Protein AF-A0A1F9FBX1-F1 (afdb_monomer_lite)

Foldseek 3Di:
DDDDDDDVVVVVVVVVVVVVVLVVQLVVQLVVVLVVQLVVLVVCCVPVHDVRSVVSVLLSPQPLVSVLSSCVSNVVDDPDVVVSVVSSVVVCVLVPDSLVVVVVVVVVVVVVVVVDDDDDDDDDDDDDDDDDPCDPVNVVVVVVVVVVVVVVVVVVVVVVVVVVVVVVVVVVVVVVPDPDDDDDDPDCVCVVVLVVVVVVVCVVPDDDDDPPLVVVLVVLSPDPPDDPLRNVLVVLVSVLVVLSVVLV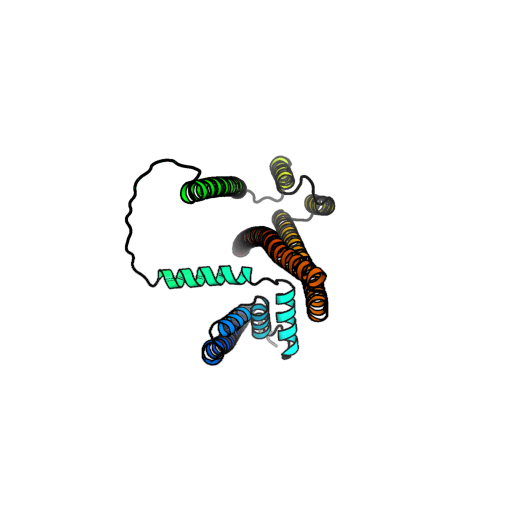VLVVVLVVLVVVLVVVLVVLVVVLVVLVVVLVPDPDVVVNVVSVVVSVVSVVVSVVVVVVSVVVSVVSVVVSSVSVVVSVVSVVVSVVSVVVVVVVVVVVVVPDD

pLDDT: mean 72.82, std 19.45, range [26.05, 98.0]

Radius of gyration: 30.59 Å; chains: 1; bounding box: 71×61×113 Å

Secondary structure (DSSP, 8-state):
-------HHHHHHHHHHHHHHHHHHHHHHHHHHHHHHHHHHHHHHHHT-HHHHHHHHHHHTSHHHHHHHHHHHTT-S-S-HHHHHHHHHHHHHHS--THHHHHHHHHHHHHHHTTS---------------SS--HHHHHHHHHHHHHHHHHHHHHHHHHHHHHHHHHHHHHHHHH--TT--SS---GGGHHHHHHHHHHHHHHH-SSS-HHHHHHHHHHHT-TTS-HHHHHHHHHHHHHHHHHHHHHHHHHHHHHHHHHHHHHHHHHHHHHHHHHHHHHH---HHHHHHHHHHHHHHHHHHHHHHHHHHHHHHHHHHHHHHHHHHHHHHHHHHHHHHHHHHHHHHHHHHT--

Structure (mmCIF, N/CA/C/O backbone):
data_AF-A0A1F9FBX1-F1
#
_entry.id   AF-A0A1F9FBX1-F1
#
loop_
_atom_site.group_PDB
_atom_site.id
_atom_site.type_symbol
_atom_site.label_atom_id
_atom_site.label_alt_id
_atom_site.label_comp_id
_atom_site.label_asym_id
_atom_site.label_entity_id
_atom_site.label_seq_id
_atom_site.pdbx_PDB_ins_code
_atom_site.Cartn_x
_atom_site.Cartn_y
_atom_site.Cartn_z
_atom_site.occupancy
_atom_site.B_iso_or_equiv
_atom_site.auth_seq_id
_atom_site.auth_comp_id
_atom_site.auth_asym_id
_atom_site.auth_atom_id
_atom_site.pdbx_PDB_model_num
ATOM 1 N N . MET A 1 1 ? -3.331 -18.926 69.811 1.00 49.19 1 MET A N 1
ATOM 2 C CA . MET A 1 1 ? -2.830 -18.505 68.487 1.00 49.19 1 MET A CA 1
ATOM 3 C C . MET A 1 1 ? -3.800 -17.470 67.958 1.00 49.19 1 MET A C 1
ATOM 5 O O . MET A 1 1 ? -4.965 -17.810 67.786 1.00 49.19 1 MET A O 1
ATOM 9 N N . ALA A 1 2 ? -3.368 -16.218 67.807 1.00 44.94 2 ALA A N 1
ATOM 10 C CA . ALA A 1 2 ? -4.160 -15.235 67.073 1.00 44.94 2 ALA A CA 1
ATOM 11 C C . ALA A 1 2 ? -4.136 -15.594 65.578 1.00 44.94 2 ALA A C 1
ATOM 13 O O . ALA A 1 2 ? -3.202 -16.251 65.119 1.00 44.94 2 ALA A O 1
ATOM 14 N N . ARG A 1 3 ? -5.166 -15.189 64.832 1.00 50.38 3 ARG A N 1
ATOM 15 C CA . ARG A 1 3 ? -5.073 -15.096 63.374 1.00 50.38 3 ARG A CA 1
ATOM 16 C C . ARG A 1 3 ? -4.612 -13.683 63.066 1.00 50.38 3 ARG A C 1
ATOM 18 O O . ARG A 1 3 ? -5.375 -12.752 63.317 1.00 50.38 3 ARG A O 1
ATOM 25 N N . ASP A 1 4 ? -3.401 -13.538 62.549 1.00 60.22 4 ASP A N 1
ATOM 26 C CA . ASP A 1 4 ? -2.949 -12.257 62.019 1.00 60.22 4 ASP A CA 1
ATOM 27 C C . ASP A 1 4 ? -3.850 -11.893 60.833 1.00 60.22 4 ASP A C 1
ATOM 29 O O . ASP A 1 4 ? -4.012 -12.667 59.886 1.00 60.22 4 ASP A O 1
ATOM 33 N N . GLY A 1 5 ? -4.547 -10.763 60.952 1.00 66.81 5 GLY A N 1
ATOM 34 C CA . GLY A 1 5 ? -5.545 -10.347 59.977 1.00 66.81 5 GLY A CA 1
ATOM 35 C C . GLY A 1 5 ? -4.874 -9.876 58.695 1.00 66.81 5 GLY A C 1
ATOM 36 O O . GLY A 1 5 ? -4.142 -8.892 58.717 1.00 66.81 5 GLY A O 1
ATOM 37 N N . PHE A 1 6 ? -5.149 -10.552 57.578 1.00 76.19 6 PHE A N 1
ATOM 38 C CA . PHE A 1 6 ? -4.762 -10.061 56.258 1.00 76.19 6 PHE A CA 1
ATOM 39 C C . PHE A 1 6 ? -5.539 -8.776 55.950 1.00 76.19 6 PHE A C 1
ATOM 41 O O . PHE A 1 6 ? -6.727 -8.819 55.622 1.00 76.19 6 PHE A O 1
ATOM 48 N N . ASP A 1 7 ? -4.872 -7.631 56.073 1.00 84.56 7 ASP A N 1
ATOM 49 C CA . ASP A 1 7 ? -5.418 -6.351 55.645 1.00 84.56 7 ASP A CA 1
ATOM 50 C C . ASP A 1 7 ? -5.307 -6.217 54.119 1.00 84.56 7 ASP A C 1
ATOM 52 O O . ASP A 1 7 ? -4.273 -5.849 53.560 1.00 84.56 7 ASP A O 1
ATOM 56 N N . GLY A 1 8 ? -6.416 -6.504 53.438 1.00 81.12 8 GLY A N 1
ATOM 57 C CA . GLY A 1 8 ? -6.516 -6.338 51.991 1.00 81.12 8 GLY A CA 1
ATOM 58 C C . GLY A 1 8 ? -6.336 -4.890 51.518 1.00 81.12 8 GLY A C 1
ATOM 59 O O . GLY A 1 8 ? -6.001 -4.688 50.352 1.00 81.12 8 GLY A O 1
ATOM 60 N N . ILE A 1 9 ? -6.519 -3.883 52.383 1.00 80.62 9 ILE A N 1
ATOM 61 C CA . ILE A 1 9 ? -6.405 -2.469 51.998 1.00 80.62 9 ILE A CA 1
ATOM 62 C C . ILE A 1 9 ? -4.932 -2.065 51.871 1.00 80.62 9 ILE A C 1
ATOM 64 O O . ILE A 1 9 ? -4.560 -1.483 50.850 1.00 80.62 9 ILE A O 1
ATOM 68 N N . SER A 1 10 ? -4.069 -2.406 52.837 1.00 80.94 10 SER A N 1
ATOM 69 C CA . SER A 1 10 ? -2.618 -2.210 52.680 1.00 80.94 10 SER A CA 1
ATOM 70 C C . SER A 1 10 ? -2.051 -3.038 51.526 1.00 80.94 10 SER A C 1
ATOM 72 O O . SER A 1 10 ? -1.312 -2.480 50.716 1.00 80.94 10 SER A O 1
ATOM 74 N N . PHE A 1 11 ? -2.474 -4.298 51.357 1.00 85.12 11 PHE A N 1
ATOM 75 C CA . PHE A 1 11 ? -2.053 -5.123 50.216 1.00 85.12 11 PHE A CA 1
ATOM 76 C C . PHE A 1 11 ? -2.380 -4.475 48.858 1.00 85.12 11 PHE A C 1
ATOM 78 O O . PHE A 1 11 ? -1.494 -4.342 48.015 1.00 85.12 11 PHE A O 1
ATOM 85 N N . LEU A 1 12 ? -3.622 -4.022 48.641 1.00 75.38 12 LEU A N 1
ATOM 86 C CA . LEU A 1 12 ? -4.018 -3.366 47.386 1.00 75.38 12 LEU A CA 1
ATOM 87 C C . LEU A 1 12 ? -3.309 -2.019 47.181 1.00 75.38 12 LEU A C 1
ATOM 89 O O . LEU A 1 12 ? -2.942 -1.676 46.057 1.00 75.38 12 LEU A O 1
ATOM 93 N N . ASN A 1 13 ? -3.071 -1.270 48.258 1.00 83.12 13 ASN A N 1
ATOM 94 C CA . ASN A 1 13 ? -2.337 -0.008 48.216 1.00 83.12 13 ASN A CA 1
ATOM 95 C C . ASN A 1 13 ? -0.857 -0.227 47.841 1.00 83.12 13 ASN A C 1
ATOM 97 O O . ASN A 1 13 ? -0.300 0.532 47.052 1.00 83.12 13 ASN A O 1
ATOM 101 N N . ASP A 1 14 ? -0.199 -1.257 48.373 1.00 86.12 14 ASP A N 1
ATOM 102 C CA . ASP A 1 14 ? 1.195 -1.573 48.034 1.00 86.12 14 ASP A CA 1
ATOM 103 C C . ASP A 1 14 ? 1.335 -2.223 46.649 1.00 86.12 14 ASP A C 1
ATOM 105 O O . ASP A 1 14 ? 2.287 -1.907 45.932 1.00 86.12 14 ASP A O 1
ATOM 109 N N . LEU A 1 15 ? 0.351 -3.018 46.210 1.00 79.62 15 LEU A N 1
ATOM 110 C CA . LEU A 1 15 ? 0.245 -3.495 44.827 1.00 79.62 15 LEU A CA 1
ATOM 111 C C . LEU A 1 15 ? 0.110 -2.323 43.838 1.00 79.62 15 LEU A C 1
ATOM 113 O O . LEU A 1 15 ? 0.813 -2.287 42.829 1.00 79.62 15 LEU A O 1
ATOM 117 N N . GLY A 1 16 ? -0.726 -1.328 44.157 1.00 78.88 16 GLY A N 1
ATOM 118 C CA . GLY A 1 16 ? -0.856 -0.097 43.373 1.00 78.88 16 GLY A CA 1
ATOM 119 C C . GLY A 1 16 ? 0.465 0.671 43.269 1.00 78.88 16 GLY A C 1
ATOM 120 O O . GLY A 1 16 ? 0.910 0.984 42.167 1.00 78.88 16 GLY A O 1
ATOM 121 N N . LYS A 1 17 ? 1.157 0.893 44.398 1.00 88.38 17 LYS A N 1
ATOM 122 C CA . LYS A 1 17 ? 2.493 1.524 44.413 1.00 88.38 17 LYS A CA 1
ATOM 123 C C . LYS A 1 17 ? 3.525 0.739 43.597 1.00 88.38 17 LYS A C 1
ATOM 125 O O . LYS A 1 17 ? 4.386 1.353 42.970 1.00 88.38 17 LYS A O 1
ATOM 130 N N . ALA A 1 18 ? 3.478 -0.594 43.620 1.00 82.44 18 ALA A N 1
ATOM 131 C CA . ALA A 1 18 ? 4.369 -1.434 42.825 1.00 82.44 18 ALA A CA 1
ATOM 132 C C . ALA A 1 18 ? 4.107 -1.259 41.319 1.00 82.44 18 ALA A C 1
ATOM 134 O O . ALA A 1 18 ? 5.051 -1.011 40.571 1.00 82.44 18 ALA A O 1
ATOM 135 N N . ALA A 1 19 ? 2.837 -1.285 40.900 1.00 71.81 19 ALA A N 1
ATOM 136 C CA . ALA A 1 19 ? 2.438 -1.054 39.513 1.00 71.81 19 ALA A CA 1
ATOM 137 C C . ALA A 1 19 ? 2.838 0.347 39.014 1.00 71.81 19 ALA A C 1
ATOM 139 O O . ALA A 1 19 ? 3.407 0.465 37.930 1.00 71.81 19 ALA A O 1
ATOM 140 N N . THR A 1 20 ? 2.635 1.403 39.815 1.00 78.81 20 THR A N 1
ATOM 141 C CA . THR A 1 20 ? 3.080 2.766 39.464 1.00 78.81 20 THR A CA 1
ATOM 142 C C . THR A 1 20 ? 4.595 2.837 39.268 1.00 78.81 20 THR A C 1
ATOM 144 O O . THR A 1 20 ? 5.044 3.347 38.249 1.00 78.81 20 THR A O 1
ATOM 147 N N . ARG A 1 21 ? 5.394 2.258 40.177 1.00 87.88 21 ARG A N 1
ATOM 148 C CA . ARG A 1 21 ? 6.867 2.238 40.053 1.00 87.88 21 ARG A CA 1
ATOM 149 C C . ARG A 1 21 ? 7.363 1.426 38.856 1.00 87.88 21 ARG A C 1
ATOM 151 O O . ARG A 1 21 ? 8.431 1.725 38.328 1.00 87.88 21 ARG A O 1
ATOM 158 N N . GLN A 1 22 ? 6.635 0.381 38.460 1.00 80.31 22 GLN A N 1
ATOM 159 C CA . GLN A 1 22 ? 6.941 -0.384 37.251 1.00 80.31 22 GLN A CA 1
ATOM 160 C C . GLN A 1 22 ? 6.638 0.453 36.003 1.00 80.31 22 GLN A C 1
ATOM 162 O O . GLN A 1 22 ? 7.509 0.595 35.154 1.00 80.31 22 GLN A O 1
ATOM 167 N N . TRP A 1 23 ? 5.466 1.092 35.940 1.00 70.31 23 TRP A N 1
ATOM 168 C CA . TRP A 1 23 ? 5.092 2.002 34.853 1.00 70.31 23 TRP A CA 1
ATOM 169 C C . TRP A 1 23 ? 6.073 3.176 34.697 1.00 70.31 23 TRP A C 1
ATOM 171 O O . TRP A 1 23 ? 6.554 3.435 33.598 1.00 70.31 23 TRP A O 1
ATOM 181 N N . GLU A 1 24 ? 6.427 3.855 35.793 1.00 80.56 24 GLU A N 1
ATOM 182 C CA . GLU A 1 24 ? 7.421 4.942 35.804 1.00 80.56 24 GLU A CA 1
ATOM 183 C C . GLU A 1 24 ? 8.787 4.489 35.272 1.00 80.56 24 GLU A C 1
ATOM 185 O O . GLU A 1 24 ? 9.474 5.255 34.594 1.00 80.56 24 GLU A O 1
ATOM 190 N N . ARG A 1 25 ? 9.174 3.238 35.554 1.00 88.19 25 ARG A N 1
ATOM 191 C CA . ARG A 1 25 ? 10.408 2.643 35.043 1.00 88.19 25 ARG A CA 1
ATOM 192 C C . ARG A 1 25 ? 10.311 2.362 33.543 1.00 88.19 25 ARG A C 1
ATOM 194 O O . ARG A 1 25 ? 11.137 2.888 32.806 1.00 88.19 25 ARG A O 1
ATOM 201 N N . SER A 1 26 ? 9.284 1.643 33.092 1.00 76.44 26 SER A N 1
ATOM 202 C CA . SER A 1 26 ? 9.088 1.312 31.674 1.00 76.44 26 SER A CA 1
ATOM 203 C C . SER A 1 26 ? 8.958 2.564 30.796 1.00 76.44 26 SER A C 1
ATOM 205 O O . SER A 1 26 ? 9.550 2.632 29.725 1.00 76.44 26 SER A O 1
ATOM 207 N N . VAL A 1 27 ? 8.265 3.611 31.261 1.00 71.06 27 VAL A N 1
ATOM 208 C CA . VAL A 1 27 ? 8.189 4.900 30.545 1.00 71.06 27 VAL A CA 1
ATOM 209 C C . VAL A 1 27 ? 9.554 5.597 30.476 1.00 71.06 27 VAL A C 1
ATOM 211 O O . VAL A 1 27 ? 9.870 6.221 29.462 1.00 71.06 27 VAL A O 1
ATOM 214 N N . LYS A 1 28 ? 10.388 5.487 31.520 1.00 87.19 28 LYS A N 1
ATOM 215 C CA . LYS A 1 28 ? 11.762 6.008 31.493 1.00 87.19 28 LYS A CA 1
ATOM 216 C C . LYS A 1 28 ? 12.642 5.212 30.525 1.00 87.19 28 LYS A C 1
ATOM 218 O O . LYS A 1 28 ? 13.363 5.823 29.748 1.00 87.19 28 LYS A O 1
ATOM 223 N N . GLU A 1 29 ? 12.585 3.885 30.572 1.00 82.62 29 GLU A N 1
ATOM 224 C CA . GLU A 1 29 ? 13.383 2.985 29.727 1.00 82.62 29 GLU A CA 1
ATOM 225 C C . GLU A 1 29 ? 13.039 3.174 28.241 1.00 82.62 29 GLU A C 1
ATOM 227 O O . GLU A 1 29 ? 13.940 3.441 27.450 1.00 82.62 29 GLU A O 1
ATOM 232 N N . LEU A 1 30 ? 11.748 3.216 27.891 1.00 79.25 30 LEU A N 1
ATOM 233 C CA . LEU A 1 30 ? 11.256 3.560 26.549 1.00 79.25 30 LEU A CA 1
ATOM 234 C C . LEU A 1 30 ? 11.781 4.920 26.053 1.00 79.25 30 LEU A C 1
ATOM 236 O O . LEU A 1 30 ? 12.221 5.051 24.912 1.00 79.25 30 LEU A O 1
ATOM 240 N N . ARG A 1 31 ? 11.743 5.951 26.907 1.00 82.69 31 ARG A N 1
ATOM 241 C CA . ARG A 1 31 ? 12.224 7.298 26.561 1.00 82.69 31 ARG A CA 1
ATOM 242 C C . ARG A 1 31 ? 13.740 7.334 26.366 1.00 82.69 31 ARG A C 1
ATOM 244 O O . ARG A 1 31 ? 14.216 7.986 25.442 1.00 82.69 31 ARG A O 1
ATOM 251 N N . ASP A 1 32 ? 14.490 6.683 27.248 1.00 87.75 32 ASP A N 1
ATOM 252 C CA . ASP A 1 32 ? 15.953 6.690 27.217 1.00 87.75 32 ASP A CA 1
ATOM 253 C C . ASP A 1 32 ? 16.479 5.846 26.028 1.00 87.75 32 ASP A C 1
ATOM 255 O O . ASP A 1 32 ? 17.463 6.227 25.389 1.00 87.75 32 ASP A O 1
ATOM 259 N N . GLY A 1 33 ? 15.768 4.772 25.654 1.00 83.62 33 GLY A N 1
ATOM 260 C CA . GLY A 1 33 ? 15.992 3.997 24.426 1.00 83.62 33 GLY A CA 1
ATOM 261 C C . GLY A 1 33 ? 15.736 4.812 23.153 1.00 83.62 33 GLY A C 1
ATOM 262 O O . GLY A 1 33 ? 16.654 5.011 22.357 1.00 83.62 33 GLY A O 1
ATOM 263 N N . LEU A 1 34 ? 14.538 5.394 23.008 1.00 81.88 34 LEU A N 1
ATOM 264 C CA . LEU A 1 34 ? 14.202 6.259 21.864 1.00 81.88 34 LEU A CA 1
ATOM 265 C C . LEU A 1 34 ? 15.121 7.488 21.749 1.00 81.88 34 LEU A C 1
ATOM 267 O O . LEU A 1 34 ? 15.427 7.923 20.641 1.00 81.88 34 LEU A O 1
ATOM 271 N N . GLY A 1 35 ? 15.600 8.036 22.872 1.00 87.06 35 GLY A N 1
ATOM 272 C CA . GLY A 1 35 ? 16.620 9.089 22.872 1.00 87.06 35 GLY A CA 1
ATOM 273 C C . GLY A 1 35 ? 17.945 8.621 22.262 1.00 87.06 35 GLY A C 1
ATOM 274 O O . GLY A 1 35 ? 18.501 9.307 21.409 1.00 87.06 35 GLY A O 1
ATOM 275 N N . THR A 1 36 ? 18.402 7.422 22.632 1.00 91.00 36 THR A N 1
ATOM 276 C CA . THR A 1 36 ? 19.645 6.820 22.115 1.00 91.00 36 THR A CA 1
ATOM 277 C C . THR A 1 36 ? 19.572 6.558 20.604 1.00 91.00 36 THR A C 1
ATOM 279 O O . THR A 1 36 ? 20.544 6.786 19.880 1.00 91.00 36 THR A O 1
ATOM 282 N N . ASP A 1 37 ? 18.416 6.116 20.109 1.00 88.56 37 ASP A N 1
ATOM 283 C CA . ASP A 1 37 ? 18.168 5.932 18.676 1.00 88.56 37 ASP A CA 1
ATOM 284 C C . ASP A 1 37 ? 18.083 7.273 17.918 1.00 88.56 37 ASP A C 1
ATOM 286 O O . ASP A 1 37 ? 18.656 7.411 16.835 1.00 88.56 37 ASP A O 1
ATOM 290 N N . MET A 1 38 ? 17.445 8.300 18.494 1.00 85.69 38 MET A N 1
ATOM 291 C CA . MET A 1 38 ? 17.412 9.644 17.896 1.00 85.69 38 MET A CA 1
ATOM 292 C C . MET A 1 38 ? 18.795 10.307 17.857 1.00 85.69 38 MET A C 1
ATOM 294 O O . MET A 1 38 ? 19.120 10.955 16.861 1.00 85.69 38 MET A O 1
ATOM 298 N N . ASP A 1 39 ? 19.640 10.114 18.873 1.00 90.81 39 ASP A N 1
ATOM 299 C CA . ASP A 1 39 ? 21.030 10.587 18.852 1.00 90.81 39 ASP A CA 1
ATOM 300 C C . ASP A 1 39 ? 21.838 9.896 17.735 1.00 90.81 39 ASP A C 1
ATOM 302 O O . ASP A 1 39 ? 22.573 10.566 17.002 1.00 90.81 39 ASP A O 1
ATOM 306 N N . ARG A 1 40 ? 21.631 8.587 17.505 1.00 89.88 40 ARG A N 1
ATOM 307 C CA . ARG A 1 40 ? 22.212 7.857 16.357 1.00 89.88 40 ARG A CA 1
ATOM 308 C C . ARG A 1 40 ? 21.761 8.454 15.018 1.00 89.88 40 ARG A C 1
ATOM 310 O O . ARG A 1 40 ? 22.587 8.653 14.126 1.00 89.88 40 ARG A O 1
ATOM 317 N N . ALA A 1 41 ? 20.476 8.783 14.885 1.00 86.25 41 ALA A N 1
ATOM 318 C CA . ALA A 1 41 ? 19.921 9.411 13.686 1.00 86.25 41 ALA A CA 1
ATOM 319 C C . ALA A 1 41 ? 20.472 10.830 13.449 1.00 86.25 41 ALA A C 1
ATOM 321 O O . ALA A 1 41 ? 20.806 11.206 12.319 1.00 86.25 41 ALA A O 1
ATOM 322 N N . ILE A 1 42 ? 20.645 11.608 14.518 1.00 83.62 42 ILE A N 1
ATOM 323 C CA . ILE A 1 42 ? 21.275 12.932 14.491 1.00 83.62 42 ILE A CA 1
ATOM 324 C C . ILE A 1 42 ? 22.751 12.826 14.069 1.00 83.62 42 ILE A C 1
ATOM 326 O O . ILE A 1 42 ? 23.204 13.617 13.240 1.00 83.62 42 ILE A O 1
ATOM 330 N N . ASP A 1 43 ? 23.504 11.842 14.561 1.00 92.44 43 ASP A N 1
ATOM 331 C CA . ASP A 1 43 ? 24.905 11.654 14.165 1.00 92.44 43 ASP A CA 1
ATOM 332 C C . ASP A 1 43 ? 25.056 11.128 12.729 1.00 92.44 43 ASP A C 1
ATOM 334 O O . ASP A 1 43 ? 25.919 11.618 11.996 1.00 92.44 43 ASP A O 1
ATOM 338 N N . LYS A 1 44 ? 24.160 10.254 12.251 1.00 87.38 44 LYS A N 1
ATOM 339 C CA . LYS A 1 44 ? 24.049 9.934 10.814 1.00 87.38 44 LYS A CA 1
ATOM 340 C C . LYS A 1 44 ? 23.740 11.173 9.972 1.00 87.38 44 LYS A C 1
ATOM 342 O O . LYS A 1 44 ? 24.373 11.376 8.937 1.00 87.38 44 LYS A O 1
ATOM 347 N N . THR A 1 45 ? 22.860 12.061 10.443 1.00 81.06 45 THR A N 1
ATOM 348 C CA . THR A 1 45 ? 22.571 13.345 9.773 1.00 81.06 45 THR A CA 1
ATOM 349 C C . THR A 1 45 ? 23.832 14.205 9.617 1.00 81.06 45 THR A C 1
ATOM 351 O O . THR A 1 45 ? 24.043 14.788 8.553 1.00 81.06 45 THR A O 1
ATOM 354 N N . LYS A 1 46 ? 24.686 14.273 10.652 1.00 86.56 46 LYS A N 1
ATOM 355 C CA . LYS A 1 46 ? 25.947 15.043 10.644 1.00 86.56 46 LYS A CA 1
ATOM 356 C C . LYS A 1 46 ? 27.024 14.421 9.749 1.00 86.56 46 LYS A C 1
ATOM 358 O O . LYS A 1 46 ? 27.721 15.154 9.053 1.00 86.56 46 LYS A O 1
ATOM 363 N N . ASN A 1 47 ? 27.182 13.096 9.805 1.00 95.50 47 ASN A N 1
ATOM 364 C CA . ASN A 1 47 ? 28.340 12.389 9.246 1.00 95.50 47 ASN A CA 1
ATOM 365 C C . ASN A 1 47 ? 28.098 11.837 7.831 1.00 95.50 47 ASN A C 1
ATOM 367 O O . ASN A 1 47 ? 29.000 11.867 6.997 1.00 95.50 47 ASN A O 1
ATOM 371 N N . GLU A 1 48 ? 26.890 11.340 7.558 1.00 91.75 48 GLU A N 1
ATOM 372 C CA . GLU A 1 48 ? 26.498 10.700 6.290 1.00 91.75 48 GLU A CA 1
ATOM 373 C C . GLU A 1 48 ? 25.503 11.563 5.482 1.00 91.75 48 GLU A C 1
ATOM 375 O O . GLU A 1 48 ? 25.279 11.326 4.294 1.00 91.75 48 GLU A O 1
ATOM 380 N N . GLY A 1 49 ? 24.955 12.617 6.098 1.00 79.88 49 GLY A N 1
ATOM 381 C CA . GLY A 1 49 ? 24.153 13.652 5.449 1.00 79.88 49 GLY A CA 1
ATOM 382 C C . GLY A 1 49 ? 22.639 13.492 5.619 1.00 79.88 49 GLY A C 1
ATOM 383 O O . GLY A 1 49 ? 22.127 12.484 6.108 1.00 79.88 49 GLY A O 1
ATOM 384 N N . LEU A 1 50 ? 21.901 14.524 5.192 1.00 67.62 50 LEU A N 1
ATOM 385 C CA . LEU A 1 50 ? 20.476 14.703 5.502 1.00 67.62 50 LEU A CA 1
ATOM 386 C C . LEU A 1 50 ? 19.582 13.523 5.086 1.00 67.62 50 LEU A C 1
ATOM 388 O O . LEU A 1 50 ? 18.682 13.160 5.835 1.00 67.62 50 LEU A O 1
ATOM 392 N N . LEU A 1 51 ? 19.824 12.918 3.918 1.00 60.69 51 LEU A N 1
ATOM 393 C CA . LEU A 1 51 ? 19.014 11.795 3.431 1.00 60.69 51 LEU A CA 1
ATOM 394 C C . LEU A 1 51 ? 19.178 10.547 4.312 1.00 60.69 51 LEU A C 1
ATOM 396 O O . LEU A 1 51 ? 18.190 9.900 4.644 1.00 60.69 51 LEU A O 1
ATOM 400 N N . GLN A 1 52 ? 20.412 10.240 4.713 1.00 76.12 52 GLN A N 1
ATOM 401 C CA . GLN A 1 52 ? 20.727 9.085 5.551 1.00 76.12 52 GLN A CA 1
ATOM 402 C C . GLN A 1 52 ? 20.229 9.285 6.988 1.00 76.12 52 GLN A C 1
ATOM 404 O O . GLN A 1 52 ? 19.640 8.383 7.577 1.00 76.12 52 GLN A O 1
ATOM 409 N N . GLY A 1 53 ? 20.397 10.496 7.526 1.00 71.75 53 GLY A N 1
ATOM 410 C CA . GLY A 1 53 ? 19.809 10.888 8.805 1.00 71.75 53 GLY A CA 1
ATOM 411 C C . GLY A 1 53 ? 18.284 10.770 8.820 1.00 71.75 53 GLY A C 1
ATOM 412 O O . GLY A 1 53 ? 17.718 10.214 9.756 1.00 71.75 53 GLY A O 1
ATOM 413 N N . ALA A 1 54 ? 17.612 11.222 7.755 1.00 60.34 54 ALA A N 1
ATOM 414 C CA . ALA A 1 54 ? 16.162 11.100 7.623 1.00 60.34 54 ALA A CA 1
ATOM 415 C C . ALA A 1 54 ? 15.692 9.637 7.550 1.00 60.34 54 ALA A C 1
ATOM 417 O O . ALA A 1 54 ? 14.676 9.310 8.157 1.00 60.34 54 ALA A O 1
ATOM 418 N N . ILE A 1 55 ? 16.428 8.759 6.852 1.00 69.81 55 ILE A N 1
ATOM 419 C CA . ILE A 1 55 ? 16.151 7.312 6.832 1.00 69.81 55 ILE A CA 1
ATOM 420 C C . ILE A 1 55 ? 16.207 6.737 8.252 1.00 69.81 55 ILE A C 1
ATOM 422 O O . ILE A 1 55 ? 15.280 6.032 8.640 1.00 69.81 55 ILE A O 1
ATOM 426 N N . GLU A 1 56 ? 17.225 7.090 9.042 1.00 83.19 56 GLU A N 1
ATOM 427 C CA . GLU A 1 56 ? 17.320 6.619 10.427 1.00 83.19 56 GLU A CA 1
ATOM 428 C C . GLU A 1 56 ? 16.150 7.137 11.281 1.00 83.19 56 GLU A C 1
ATOM 430 O O . GLU A 1 56 ? 15.510 6.345 11.960 1.00 83.19 56 GLU A O 1
ATOM 435 N N . VAL A 1 57 ? 15.793 8.430 11.197 1.00 71.56 57 VAL A N 1
ATOM 436 C CA . VAL A 1 57 ? 14.628 8.996 11.918 1.00 71.56 57 VAL A CA 1
ATOM 437 C C . VAL A 1 57 ? 13.324 8.264 11.562 1.00 71.56 57 VAL A C 1
ATOM 439 O O . VAL A 1 57 ? 12.494 8.027 12.441 1.00 71.56 57 VAL A O 1
ATOM 442 N N . PHE A 1 58 ? 13.134 7.876 10.295 1.00 71.69 58 PHE A N 1
ATOM 443 C CA . PHE A 1 58 ? 11.985 7.060 9.884 1.00 71.69 58 PHE A CA 1
ATOM 444 C C . PHE A 1 58 ? 12.000 5.647 10.483 1.00 71.69 58 PHE A C 1
ATOM 446 O O . PHE A 1 58 ? 10.923 5.089 10.692 1.00 71.69 58 PHE A O 1
ATOM 453 N N . ASP A 1 59 ? 13.175 5.082 10.766 1.00 78.25 59 ASP A N 1
ATOM 454 C CA . ASP A 1 59 ? 13.310 3.774 11.408 1.00 78.25 59 ASP A CA 1
ATOM 455 C C . ASP A 1 59 ? 13.053 3.863 12.922 1.00 78.25 59 ASP A C 1
ATOM 457 O O . ASP A 1 59 ? 12.274 3.068 13.452 1.00 78.25 59 ASP A O 1
ATOM 461 N N . VAL A 1 60 ? 13.564 4.905 13.602 1.00 82.94 60 VAL A N 1
ATOM 462 C CA . VAL A 1 60 ? 13.287 5.161 15.035 1.00 82.94 60 VAL A CA 1
ATOM 463 C C . VAL A 1 60 ? 11.786 5.302 15.302 1.00 82.94 60 VAL A C 1
ATOM 465 O O . VAL A 1 60 ? 11.258 4.686 16.227 1.00 82.94 60 VAL A O 1
ATOM 468 N N . PHE A 1 61 ? 11.086 6.082 14.469 1.00 76.75 61 PHE A N 1
ATOM 469 C CA . PHE A 1 61 ? 9.631 6.263 14.540 1.00 76.75 61 PHE A CA 1
ATOM 470 C C . PHE A 1 61 ? 8.836 5.209 13.754 1.00 76.75 61 PHE A C 1
ATOM 472 O O . PHE A 1 61 ? 7.628 5.373 13.550 1.00 76.75 61 PHE A O 1
ATOM 479 N N . SER A 1 62 ? 9.472 4.126 13.302 1.00 82.12 62 SER A N 1
ATOM 480 C CA . SER A 1 62 ? 8.747 3.048 12.637 1.00 82.12 62 SER A CA 1
ATOM 481 C C . SER A 1 62 ? 7.805 2.344 13.628 1.00 82.12 62 SER A C 1
ATOM 483 O O . SER A 1 62 ? 8.164 2.156 14.796 1.00 82.12 62 SER A O 1
ATOM 485 N N . PRO A 1 63 ? 6.595 1.920 13.204 1.00 76.75 63 PRO A N 1
ATOM 486 C CA . PRO A 1 63 ? 5.683 1.179 14.075 1.00 76.75 63 PRO A CA 1
ATOM 487 C C . PRO A 1 63 ? 6.323 -0.079 14.670 1.00 76.75 63 PRO A C 1
ATOM 489 O O . PRO A 1 63 ? 6.001 -0.456 15.795 1.00 76.75 63 PRO A O 1
ATOM 492 N N . GLY A 1 64 ? 7.245 -0.706 13.935 1.00 82.25 64 GLY A N 1
ATOM 493 C CA . GLY A 1 64 ? 8.054 -1.820 14.403 1.00 82.25 64 GLY A CA 1
ATOM 494 C C . GLY A 1 64 ? 8.998 -1.447 15.536 1.00 82.25 64 GLY A C 1
ATOM 495 O O . GLY A 1 64 ? 8.909 -2.071 16.592 1.00 82.25 64 GLY A O 1
ATOM 496 N N . ASN A 1 65 ? 9.840 -0.422 15.366 1.00 85.56 65 ASN A N 1
ATOM 497 C CA . ASN A 1 65 ? 10.798 -0.039 16.405 1.00 85.56 65 ASN A CA 1
ATOM 498 C C . ASN A 1 65 ? 10.068 0.434 17.667 1.00 85.56 65 ASN A C 1
ATOM 500 O O . ASN A 1 65 ? 10.335 -0.065 18.753 1.00 85.56 65 ASN A O 1
ATOM 504 N N . LEU A 1 66 ? 9.032 1.268 17.515 1.00 79.00 66 LEU A N 1
ATOM 505 C CA . LEU A 1 66 ? 8.171 1.690 18.625 1.00 79.00 66 LEU A CA 1
ATOM 506 C C . LEU A 1 66 ? 7.495 0.506 19.342 1.00 79.00 66 LEU A C 1
ATOM 508 O O . LEU A 1 66 ? 7.418 0.504 20.568 1.00 79.00 66 LEU A O 1
ATOM 512 N N . THR A 1 67 ? 7.035 -0.519 18.615 1.00 75.31 67 THR A N 1
ATOM 513 C CA . THR A 1 67 ? 6.456 -1.728 19.238 1.00 75.31 67 THR A CA 1
ATOM 514 C C . THR A 1 67 ? 7.526 -2.576 19.932 1.00 75.31 67 THR A C 1
ATOM 516 O O . THR A 1 67 ? 7.263 -3.117 21.004 1.00 75.31 67 THR A O 1
ATOM 519 N N . GLY A 1 68 ? 8.729 -2.669 19.357 1.00 80.94 68 GLY A N 1
ATOM 520 C CA . GLY A 1 68 ? 9.882 -3.346 19.949 1.00 80.94 68 GLY A CA 1
ATOM 521 C C . GLY A 1 68 ? 10.332 -2.684 21.250 1.00 80.94 68 GLY A C 1
ATOM 522 O O . GLY A 1 68 ? 10.424 -3.362 22.268 1.00 80.94 68 GLY A O 1
ATOM 523 N N . GLU A 1 69 ? 10.537 -1.364 21.250 1.00 84.56 69 GLU A N 1
ATOM 524 C CA . GLU A 1 69 ? 10.904 -0.586 22.441 1.00 84.56 69 GLU A CA 1
ATOM 525 C C . GLU A 1 69 ? 9.828 -0.644 23.535 1.00 84.56 69 GLU A C 1
ATOM 527 O O . GLU A 1 69 ? 10.152 -0.814 24.709 1.00 84.56 69 GLU A O 1
ATOM 532 N N . VAL A 1 70 ? 8.538 -0.566 23.183 1.00 76.56 70 VAL A N 1
ATOM 533 C CA . VAL A 1 70 ? 7.450 -0.715 24.167 1.00 76.56 70 VAL A CA 1
ATOM 534 C C . VAL A 1 70 ? 7.420 -2.131 24.750 1.00 76.56 70 VAL A C 1
ATOM 536 O O . VAL A 1 70 ? 7.296 -2.289 25.962 1.00 76.56 70 VAL A O 1
ATOM 539 N N . ALA A 1 71 ? 7.539 -3.175 23.929 1.00 75.44 71 ALA A N 1
ATOM 540 C CA . ALA A 1 71 ? 7.504 -4.547 24.429 1.00 75.44 71 ALA A CA 1
ATOM 541 C C . ALA A 1 71 ? 8.745 -4.897 25.277 1.00 75.44 71 ALA A C 1
ATOM 543 O O . ALA A 1 71 ? 8.615 -5.620 26.266 1.00 75.44 71 ALA A O 1
ATOM 544 N N . ASP A 1 72 ? 9.913 -4.347 24.944 1.00 84.19 72 ASP A N 1
ATOM 545 C CA . ASP A 1 72 ? 11.155 -4.479 25.715 1.00 84.19 72 ASP A CA 1
ATOM 546 C C . ASP A 1 72 ? 11.064 -3.739 27.064 1.00 84.19 72 ASP A C 1
ATOM 548 O O . ASP A 1 72 ? 11.201 -4.346 28.126 1.00 84.19 72 ASP A O 1
ATOM 552 N N . ALA A 1 73 ? 10.669 -2.459 27.060 1.00 77.75 73 ALA A N 1
ATOM 553 C CA . ALA A 1 73 ? 10.522 -1.656 28.278 1.00 77.75 73 ALA A CA 1
ATOM 554 C C . ALA A 1 73 ? 9.483 -2.219 29.271 1.00 77.75 73 ALA A C 1
ATOM 556 O O . ALA A 1 73 ? 9.603 -2.034 30.484 1.00 77.75 73 ALA A O 1
ATOM 557 N N . PHE A 1 74 ? 8.467 -2.944 28.793 1.00 81.12 74 PHE A N 1
ATOM 558 C CA . PHE A 1 74 ? 7.499 -3.651 29.645 1.00 81.12 74 PHE A CA 1
ATOM 559 C C . PHE A 1 74 ? 7.911 -5.092 30.002 1.00 81.12 74 PHE A C 1
ATOM 561 O O . PHE A 1 74 ? 7.146 -5.787 30.672 1.00 81.12 74 PHE A O 1
ATOM 568 N N . ASN A 1 75 ? 9.123 -5.525 29.624 1.00 83.94 75 ASN A N 1
ATOM 569 C CA . ASN A 1 75 ? 9.680 -6.865 29.864 1.00 83.94 75 ASN A CA 1
ATOM 570 C C . ASN A 1 75 ? 8.779 -7.983 29.282 1.00 83.94 75 ASN A C 1
ATOM 572 O O . ASN A 1 75 ? 8.643 -9.068 29.850 1.00 83.94 75 ASN A O 1
ATOM 576 N N . LEU A 1 76 ? 8.118 -7.694 28.153 1.00 75.62 76 LEU A N 1
ATOM 577 C CA . LEU A 1 76 ? 7.273 -8.635 27.404 1.00 75.62 76 LEU A CA 1
ATOM 578 C C . LEU A 1 76 ? 8.091 -9.461 26.402 1.00 75.62 76 LEU A C 1
ATOM 580 O O . LEU A 1 76 ? 7.660 -10.542 25.997 1.00 75.62 76 LEU A O 1
ATOM 584 N N . ILE A 1 77 ? 9.265 -8.957 26.016 1.00 81.12 77 ILE A N 1
ATOM 585 C CA . ILE A 1 77 ? 10.295 -9.696 25.288 1.00 81.12 77 ILE A CA 1
ATOM 586 C C . ILE A 1 77 ? 11.328 -10.210 26.313 1.00 81.12 77 ILE A C 1
ATOM 588 O O . ILE A 1 77 ? 11.702 -9.462 27.215 1.00 81.12 77 ILE A O 1
ATOM 592 N N . PRO A 1 78 ? 11.803 -11.465 26.208 1.00 79.25 78 PRO A N 1
ATOM 593 C CA . PRO A 1 78 ? 13.070 -11.892 26.805 1.00 79.25 78 PRO A CA 1
ATOM 594 C C . PRO A 1 78 ? 14.251 -10.988 26.409 1.00 79.25 78 PRO A C 1
ATOM 596 O O . PRO A 1 78 ? 14.203 -10.347 25.364 1.00 79.25 78 PRO A O 1
ATOM 599 N N . GLU A 1 79 ? 15.351 -11.023 27.171 1.00 82.31 79 GLU A N 1
ATOM 600 C CA . GLU A 1 79 ? 16.621 -10.335 26.854 1.00 82.31 79 GLU A CA 1
ATOM 601 C C . GLU A 1 79 ? 17.366 -10.980 25.651 1.00 82.31 79 GLU A C 1
ATOM 603 O O . GLU A 1 79 ? 18.508 -11.428 25.754 1.00 82.31 79 GLU A O 1
ATOM 608 N N . ASP A 1 80 ? 16.701 -11.058 24.495 1.00 80.62 80 ASP A N 1
ATOM 609 C CA . ASP A 1 80 ? 17.224 -11.520 23.207 1.00 80.62 80 ASP A CA 1
ATOM 610 C C . ASP A 1 80 ? 17.071 -10.394 22.162 1.00 80.62 80 ASP A C 1
ATOM 612 O O . ASP A 1 80 ? 15.961 -10.157 21.665 1.00 80.62 80 ASP A O 1
ATOM 616 N N . PRO A 1 81 ? 18.166 -9.700 21.790 1.00 75.50 81 PRO A N 1
ATOM 617 C CA . PRO A 1 81 ? 18.131 -8.635 20.789 1.00 75.50 81 PRO A CA 1
ATOM 618 C C . PRO A 1 81 ? 17.544 -9.078 19.441 1.00 75.50 81 PRO A C 1
ATOM 620 O O . PRO A 1 81 ? 16.823 -8.310 18.805 1.00 75.50 81 PRO A O 1
ATOM 623 N N . GLY A 1 82 ? 17.780 -10.330 19.031 1.00 75.06 82 GLY A N 1
ATOM 624 C CA . GLY A 1 82 ? 17.257 -10.865 17.773 1.00 75.06 82 GLY A CA 1
ATOM 625 C C . GLY A 1 82 ? 15.735 -11.022 17.786 1.00 75.06 82 GLY A C 1
ATOM 626 O O . GLY A 1 82 ? 15.091 -10.914 16.743 1.00 75.06 82 GLY A O 1
ATOM 627 N N . LEU A 1 83 ? 15.132 -11.214 18.962 1.00 70.38 83 LEU A N 1
ATOM 628 C CA . LEU A 1 83 ? 13.681 -11.278 19.114 1.00 70.38 83 LEU A CA 1
ATOM 629 C C . LEU A 1 83 ? 13.039 -9.880 19.080 1.00 70.38 83 LEU A C 1
ATOM 631 O O . LEU A 1 83 ? 11.968 -9.728 18.489 1.00 70.38 83 LEU A O 1
ATOM 635 N N . LYS A 1 84 ? 13.712 -8.853 19.620 1.00 83.56 84 LYS A N 1
ATOM 636 C CA . LYS A 1 84 ? 13.303 -7.441 19.481 1.00 83.56 84 LYS A CA 1
ATOM 637 C C . LYS A 1 84 ? 13.355 -6.990 18.018 1.00 83.56 84 LYS A C 1
ATOM 639 O O . LYS A 1 84 ? 12.364 -6.460 17.511 1.00 83.56 84 LYS A O 1
ATOM 644 N N . GLU A 1 85 ? 14.439 -7.305 17.305 1.00 80.31 85 GLU A N 1
ATOM 645 C CA . GLU A 1 85 ? 14.547 -7.087 15.854 1.00 80.31 85 GLU A CA 1
ATOM 646 C C . GLU A 1 85 ? 13.487 -7.872 15.064 1.00 80.31 85 GLU A C 1
ATOM 648 O O . GLU A 1 85 ? 12.867 -7.317 14.158 1.00 80.31 85 GLU A O 1
ATOM 653 N N . MET A 1 86 ? 13.209 -9.136 15.412 1.00 71.50 86 MET A N 1
ATOM 654 C CA . MET A 1 86 ? 12.194 -9.938 14.716 1.00 71.50 86 MET A CA 1
ATOM 655 C C . MET A 1 86 ? 10.765 -9.421 14.949 1.00 71.50 86 MET A C 1
ATOM 657 O O . MET A 1 86 ? 9.943 -9.476 14.033 1.00 71.50 86 MET A O 1
ATOM 661 N N . ILE A 1 87 ? 10.457 -8.887 16.137 1.00 68.06 87 ILE A N 1
ATOM 662 C CA . ILE A 1 87 ? 9.172 -8.231 16.425 1.00 68.06 87 ILE A CA 1
ATOM 663 C C . ILE A 1 87 ? 9.071 -6.903 15.666 1.00 68.06 87 ILE A C 1
ATOM 665 O O . ILE A 1 87 ? 8.070 -6.679 14.984 1.00 68.06 87 ILE A O 1
ATOM 669 N N . SER A 1 88 ? 10.113 -6.066 15.707 1.00 77.19 88 SER A N 1
ATOM 670 C CA . SER A 1 88 ? 10.166 -4.801 14.963 1.00 77.19 88 SER A CA 1
ATOM 671 C C . SER A 1 88 ? 10.013 -5.028 13.455 1.00 77.19 88 SER A C 1
ATOM 673 O O . SER A 1 88 ? 9.089 -4.503 12.829 1.00 77.19 88 SER A O 1
ATOM 675 N N . GLY A 1 89 ? 10.830 -5.911 12.877 1.00 63.50 89 GLY A N 1
ATOM 676 C CA . GLY A 1 89 ? 10.753 -6.308 11.474 1.00 63.50 89 GLY A CA 1
ATOM 677 C C . GLY A 1 89 ? 9.413 -6.949 11.112 1.00 63.50 89 GLY A C 1
ATOM 678 O O . GLY A 1 89 ? 8.841 -6.618 10.077 1.00 63.50 89 GLY A O 1
ATOM 679 N N . GLY A 1 90 ? 8.857 -7.809 11.969 1.00 56.97 90 GLY A N 1
ATOM 680 C CA . GLY A 1 90 ? 7.545 -8.430 11.763 1.00 56.97 90 GLY A CA 1
ATOM 681 C C . GLY A 1 90 ? 6.397 -7.416 11.723 1.00 56.97 90 GLY A C 1
ATOM 682 O O . GLY A 1 90 ? 5.533 -7.494 10.847 1.00 56.97 90 GLY A O 1
ATOM 683 N N . VAL A 1 91 ? 6.411 -6.424 12.616 1.00 65.19 91 VAL A N 1
ATOM 684 C CA . VAL A 1 91 ? 5.426 -5.332 12.643 1.00 65.19 91 VAL A CA 1
ATOM 685 C C . VAL A 1 91 ? 5.637 -4.367 11.474 1.00 65.19 91 VAL A C 1
ATOM 687 O O . VAL A 1 91 ? 4.664 -4.001 10.821 1.00 65.19 91 VAL A O 1
ATOM 690 N N . ASN A 1 92 ? 6.876 -4.018 11.119 1.00 65.94 92 ASN A N 1
ATOM 691 C CA . ASN A 1 92 ? 7.168 -3.187 9.944 1.00 65.94 92 ASN A CA 1
ATOM 692 C C . ASN A 1 92 ? 6.831 -3.890 8.615 1.00 65.94 92 ASN A C 1
ATOM 694 O O . ASN A 1 92 ? 6.428 -3.228 7.661 1.00 65.94 92 ASN A O 1
ATOM 698 N N . LEU A 1 93 ? 6.910 -5.223 8.546 1.00 50.78 93 LEU A N 1
ATOM 699 C CA . LEU A 1 93 ? 6.419 -6.014 7.410 1.00 50.78 93 LEU A CA 1
ATOM 700 C C . LEU A 1 93 ? 4.883 -6.129 7.393 1.00 50.78 93 LEU A C 1
ATOM 702 O O . LEU A 1 93 ? 4.293 -6.168 6.314 1.00 50.78 93 LEU A O 1
ATOM 706 N N . GLY A 1 94 ? 4.230 -6.168 8.560 1.00 38.75 94 GLY A N 1
ATOM 707 C CA . GLY A 1 94 ? 2.768 -6.246 8.689 1.00 38.75 94 GLY A CA 1
ATOM 708 C C . GLY A 1 94 ? 2.031 -4.913 8.490 1.00 38.75 94 GLY A C 1
ATOM 709 O O . GLY A 1 94 ? 0.922 -4.899 7.959 1.00 38.75 94 GLY A O 1
ATOM 710 N N . CYS A 1 95 ? 2.660 -3.799 8.870 1.00 47.53 95 CYS A N 1
ATOM 711 C CA . CYS A 1 95 ? 2.133 -2.429 8.810 1.00 47.53 95 CYS A CA 1
ATOM 712 C C . CYS A 1 95 ? 2.817 -1.575 7.718 1.00 47.53 95 CYS A C 1
ATOM 714 O O . CYS A 1 95 ? 2.784 -0.346 7.772 1.00 47.53 95 CYS A O 1
ATOM 716 N N . GLY A 1 96 ? 3.498 -2.215 6.763 1.00 36.38 96 GLY A N 1
ATOM 717 C CA . GLY A 1 96 ? 4.539 -1.595 5.940 1.00 36.38 96 GLY A CA 1
ATOM 718 C C . GLY A 1 96 ? 4.092 -0.480 4.993 1.00 36.38 96 GLY A C 1
ATOM 719 O O . GLY A 1 96 ? 3.671 -0.738 3.865 1.00 36.38 96 GLY A O 1
ATOM 720 N N . GLY A 1 97 ? 4.314 0.773 5.400 1.00 40.50 97 GLY A N 1
ATOM 721 C CA . GLY A 1 97 ? 4.280 1.937 4.513 1.00 40.50 97 GLY A CA 1
ATOM 722 C C . GLY A 1 97 ? 4.721 3.234 5.213 1.00 40.50 97 GLY A C 1
ATOM 723 O O . GLY A 1 97 ? 4.113 3.604 6.217 1.00 40.50 97 GLY A O 1
ATOM 724 N N . PRO A 1 98 ? 5.699 3.999 4.679 1.00 38.81 98 PRO A N 1
ATOM 725 C CA . PRO A 1 98 ? 6.206 5.226 5.322 1.00 38.81 98 PRO A CA 1
ATOM 726 C C . PRO A 1 98 ? 5.176 6.374 5.396 1.00 38.81 98 PRO A C 1
ATOM 728 O O . PRO A 1 98 ? 5.411 7.400 6.032 1.00 38.81 98 PRO A O 1
ATOM 731 N N . ILE A 1 99 ? 4.014 6.206 4.757 1.00 45.81 99 ILE A N 1
ATOM 732 C CA . ILE A 1 99 ? 2.940 7.203 4.661 1.00 45.81 99 ILE A CA 1
ATOM 733 C C . ILE A 1 99 ? 2.247 7.433 6.017 1.00 45.81 99 ILE A C 1
ATOM 735 O O . ILE A 1 99 ? 1.836 8.558 6.292 1.00 45.81 99 ILE A O 1
ATOM 739 N N . GLY A 1 100 ? 2.162 6.415 6.885 1.00 40.50 100 GLY A N 1
ATOM 740 C CA . GLY A 1 100 ? 1.582 6.568 8.228 1.00 40.50 100 GLY A CA 1
ATOM 741 C C . GLY A 1 100 ? 2.415 7.483 9.136 1.00 40.50 100 GLY A C 1
ATOM 742 O O . GLY A 1 100 ? 1.871 8.344 9.822 1.00 40.50 100 GLY A O 1
ATOM 743 N N . ILE A 1 101 ? 3.744 7.357 9.066 1.00 41.88 101 ILE A N 1
ATOM 744 C CA . ILE A 1 101 ? 4.695 8.159 9.854 1.00 41.88 101 ILE A CA 1
ATOM 745 C C . ILE A 1 101 ? 4.693 9.621 9.374 1.00 41.88 101 ILE A C 1
ATOM 747 O O . ILE A 1 101 ? 4.763 10.549 10.178 1.00 41.88 101 ILE A O 1
ATOM 751 N N . GLY A 1 102 ? 4.542 9.844 8.062 1.00 34.31 102 GLY A N 1
ATOM 752 C CA . GLY A 1 102 ? 4.525 11.181 7.461 1.00 34.31 102 GLY A CA 1
ATOM 753 C C . GLY A 1 102 ? 3.389 12.097 7.940 1.00 34.31 102 GLY A C 1
ATOM 754 O O . GLY A 1 102 ? 3.568 13.312 7.939 1.00 34.31 102 GLY A O 1
ATOM 755 N N . LEU A 1 103 ? 2.249 11.550 8.381 1.00 37.81 103 LEU A N 1
ATOM 756 C CA . LEU A 1 103 ? 1.166 12.343 8.982 1.00 37.81 103 LEU A CA 1
ATOM 757 C C . LEU A 1 103 ? 1.509 12.773 10.416 1.00 37.81 103 LEU A C 1
ATOM 759 O O . LEU A 1 103 ? 1.456 13.962 10.718 1.00 37.81 103 LEU A O 1
ATOM 763 N N . ALA A 1 104 ? 1.962 11.841 11.260 1.00 40.09 104 ALA A N 1
ATOM 764 C CA . ALA A 1 104 ? 2.385 12.150 12.628 1.00 40.09 104 ALA A CA 1
ATOM 765 C C . ALA A 1 104 ? 3.559 13.151 12.668 1.00 40.09 104 ALA A C 1
ATOM 767 O O . ALA A 1 104 ? 3.553 14.085 13.470 1.00 40.09 104 ALA A O 1
ATOM 768 N N . LEU A 1 105 ? 4.535 13.008 11.761 1.00 36.47 105 LEU A N 1
ATOM 769 C CA . LEU A 1 105 ? 5.639 13.963 11.621 1.00 36.47 105 LEU A CA 1
ATOM 770 C C . LEU A 1 105 ? 5.174 15.331 11.110 1.00 36.47 105 LEU A C 1
ATOM 772 O O . LEU A 1 105 ? 5.663 16.341 11.609 1.00 36.47 105 LEU A O 1
ATOM 776 N N . LYS A 1 106 ? 4.235 15.392 10.155 1.00 38.53 106 LYS A N 1
ATOM 777 C CA . LYS A 1 106 ? 3.673 16.664 9.675 1.00 38.53 106 LYS A CA 1
ATOM 778 C C . LYS A 1 106 ? 3.004 17.425 10.819 1.00 38.53 106 LYS A C 1
ATOM 780 O O . LYS A 1 106 ? 3.297 18.598 11.005 1.00 38.53 106 LYS A O 1
ATOM 785 N N . ASP A 1 107 ? 2.145 16.773 11.595 1.00 38.44 107 ASP A N 1
ATOM 786 C CA . ASP A 1 107 ? 1.389 17.454 12.651 1.00 38.44 107 ASP A CA 1
ATOM 787 C C . ASP A 1 107 ? 2.299 17.875 13.826 1.00 38.44 107 ASP A C 1
ATOM 789 O O . ASP A 1 107 ? 2.091 18.933 14.423 1.00 38.44 107 ASP A O 1
ATOM 793 N N . ALA A 1 108 ? 3.383 17.130 14.087 1.00 35.56 108 ALA A N 1
ATOM 794 C CA . ALA A 1 108 ? 4.456 17.561 14.987 1.00 35.56 108 ALA A CA 1
ATOM 795 C C . ALA A 1 108 ? 5.244 18.773 14.442 1.00 35.56 108 ALA A C 1
ATOM 797 O O . ALA A 1 108 ? 5.524 19.711 15.190 1.00 35.56 108 ALA A O 1
ATOM 798 N N . PHE A 1 109 ? 5.578 18.794 13.146 1.00 38.97 109 PHE A N 1
ATOM 799 C CA . PHE A 1 109 ? 6.255 19.931 12.510 1.00 38.97 109 PHE A CA 1
ATOM 800 C C . PHE A 1 109 ? 5.370 21.180 12.443 1.00 38.97 109 PHE A C 1
ATOM 802 O O . PHE A 1 109 ? 5.869 22.273 12.699 1.00 38.97 109 PHE A O 1
ATOM 809 N N . ASP A 1 110 ? 4.073 21.040 12.166 1.00 39.88 110 ASP A N 1
ATOM 810 C CA . ASP A 1 110 ? 3.124 22.157 12.155 1.00 39.88 110 ASP A CA 1
ATOM 811 C C . ASP A 1 110 ? 2.940 22.745 13.563 1.00 39.88 110 ASP A C 1
ATOM 813 O O . ASP A 1 110 ? 2.896 23.967 13.715 1.00 39.88 110 ASP A O 1
ATOM 817 N N . ALA A 1 111 ? 2.919 21.909 14.609 1.00 37.47 111 ALA A N 1
ATOM 818 C CA . ALA A 1 111 ? 2.895 22.370 15.999 1.00 37.47 111 ALA A CA 1
ATOM 819 C C . ALA A 1 111 ? 4.167 23.155 16.386 1.00 37.47 111 ALA A C 1
ATOM 821 O O . ALA A 1 111 ? 4.084 24.157 17.102 1.00 37.47 111 ALA A O 1
ATOM 822 N N . VAL A 1 112 ? 5.339 22.753 15.878 1.00 32.72 112 VAL A N 1
ATOM 823 C CA . VAL A 1 112 ? 6.601 23.496 16.060 1.00 32.72 112 VAL A CA 1
ATOM 824 C C . VAL A 1 112 ? 6.611 24.787 15.233 1.00 32.72 112 VAL A C 1
ATOM 826 O O . VAL A 1 112 ? 6.946 25.846 15.761 1.00 32.72 112 VAL A O 1
ATOM 829 N N . ALA A 1 113 ? 6.183 24.745 13.969 1.00 37.56 113 ALA A N 1
ATOM 830 C CA . ALA A 1 113 ? 6.142 25.907 13.080 1.00 37.56 113 ALA A CA 1
ATOM 831 C C . ALA A 1 113 ? 5.154 26.985 13.561 1.00 37.56 113 ALA A C 1
ATOM 833 O O . ALA A 1 113 ? 5.455 28.178 13.468 1.00 37.56 113 ALA A O 1
ATOM 834 N N . ALA A 1 114 ? 4.024 26.582 14.153 1.00 38.97 114 ALA A N 1
ATOM 835 C CA . ALA A 1 114 ? 3.063 27.480 14.798 1.00 38.97 114 ALA A CA 1
ATOM 836 C C . ALA A 1 114 ? 3.667 28.271 15.976 1.00 38.97 114 ALA A C 1
ATOM 838 O O . ALA A 1 114 ? 3.178 29.352 16.304 1.00 38.97 114 ALA A O 1
ATOM 839 N N . CYS A 1 115 ? 4.751 27.777 16.584 1.00 31.23 115 CYS A N 1
ATOM 840 C CA . CYS A 1 115 ? 5.490 28.499 17.617 1.00 31.23 115 CYS A CA 1
ATOM 841 C C . CYS A 1 115 ? 6.496 29.518 17.044 1.00 31.23 115 CYS A C 1
ATOM 843 O O . CYS A 1 115 ? 7.014 30.337 17.804 1.00 31.23 115 CYS A O 1
ATOM 845 N N . THR A 1 116 ? 6.809 29.486 15.737 1.00 30.77 116 THR A N 1
ATOM 846 C CA . THR A 1 116 ? 7.952 30.225 15.164 1.00 30.77 116 THR A CA 1
ATOM 847 C C . THR A 1 116 ? 7.754 30.765 13.732 1.00 30.77 116 THR A C 1
ATOM 849 O O . THR A 1 116 ? 8.506 30.392 12.833 1.00 30.77 116 THR A O 1
ATOM 852 N N . SER A 1 117 ? 6.828 31.708 13.491 1.00 33.25 117 SER A N 1
ATOM 853 C CA . SER A 1 117 ? 7.049 32.811 12.512 1.00 33.25 117 SER A CA 1
ATOM 854 C C . SER A 1 117 ? 5.933 33.882 12.481 1.00 33.25 117 SER A C 1
ATOM 856 O O . SER A 1 117 ? 4.767 33.564 12.706 1.00 33.25 117 SER A O 1
ATOM 858 N N . PRO A 1 118 ? 6.259 35.159 12.175 1.00 29.92 118 PRO A N 1
ATOM 859 C CA . PRO A 1 118 ? 5.291 36.209 11.841 1.00 29.92 118 PRO A CA 1
ATOM 860 C C . PRO A 1 118 ? 5.088 36.384 10.318 1.00 29.92 118 PRO A C 1
ATOM 862 O O . PRO A 1 118 ? 5.992 36.142 9.523 1.00 29.92 118 PRO A O 1
ATOM 865 N N . ASN A 1 119 ? 3.910 36.877 9.919 1.00 35.16 119 ASN A N 1
ATOM 866 C CA . ASN A 1 119 ? 3.470 37.087 8.526 1.00 35.16 119 ASN A CA 1
ATOM 867 C C . ASN A 1 119 ? 3.659 38.561 8.082 1.00 35.16 119 ASN A C 1
ATOM 869 O O . ASN A 1 119 ? 3.336 39.460 8.865 1.00 35.16 119 ASN A O 1
ATOM 873 N N . PRO A 1 120 ? 4.209 38.843 6.881 1.00 35.75 120 PRO A N 1
ATOM 874 C CA . PRO A 1 120 ? 3.399 39.353 5.747 1.00 35.75 120 PRO A CA 1
ATOM 875 C C . PRO A 1 120 ? 3.880 38.793 4.376 1.00 35.75 120 PRO A C 1
ATOM 877 O O . PRO A 1 120 ? 4.920 38.147 4.310 1.00 35.75 120 PRO A O 1
ATOM 880 N N . GLY A 1 121 ? 3.269 39.023 3.204 1.00 29.94 121 GLY A N 1
ATOM 881 C CA . GLY A 1 121 ? 2.079 39.780 2.768 1.00 29.94 121 GLY A CA 1
ATOM 882 C C . GLY A 1 121 ? 2.028 39.814 1.215 1.00 29.94 121 GLY A C 1
ATOM 883 O O . GLY A 1 121 ? 3.050 39.581 0.575 1.00 29.94 121 GLY A O 1
ATOM 884 N N . ALA A 1 122 ? 0.869 40.055 0.582 1.00 31.50 122 ALA A N 1
ATOM 885 C CA . ALA A 1 122 ? 0.650 39.850 -0.873 1.00 31.50 122 ALA A CA 1
ATOM 886 C C . ALA A 1 122 ? 0.459 41.150 -1.701 1.00 31.50 122 ALA A C 1
ATOM 888 O O . ALA A 1 122 ? 0.303 42.206 -1.095 1.00 31.50 122 ALA A O 1
ATOM 889 N N . VAL A 1 123 ? 0.402 41.058 -3.055 1.00 27.72 123 VAL A N 1
ATOM 890 C CA . VAL A 1 123 ? -0.540 41.757 -3.998 1.00 27.72 123 VAL A CA 1
ATOM 891 C C . VAL A 1 123 ? -0.217 41.485 -5.504 1.00 27.72 123 VAL A C 1
ATOM 893 O O . VAL A 1 123 ? 0.860 41.000 -5.831 1.00 27.72 123 VAL A O 1
ATOM 896 N N . ALA A 1 124 ? -1.202 41.721 -6.395 1.00 28.72 124 ALA A N 1
ATOM 897 C CA . ALA A 1 124 ? -1.296 41.407 -7.847 1.00 28.72 124 ALA A CA 1
ATOM 898 C C . ALA A 1 124 ? -0.529 42.396 -8.806 1.00 28.72 124 ALA A C 1
ATOM 900 O O . ALA A 1 124 ? 0.250 43.196 -8.303 1.00 28.72 124 ALA A O 1
ATOM 901 N N . ASN A 1 125 ? -0.634 42.446 -10.161 1.00 28.11 125 ASN A N 1
ATOM 902 C CA . ASN A 1 125 ? -1.799 42.327 -11.083 1.00 28.11 125 ASN A CA 1
ATOM 903 C C . ASN A 1 125 ? -1.452 42.138 -12.606 1.00 28.11 125 ASN A C 1
ATOM 905 O O . ASN A 1 125 ? -0.285 42.171 -12.981 1.00 28.11 125 ASN A O 1
ATOM 909 N N . MET A 1 126 ? -2.482 41.955 -13.464 1.00 26.05 126 MET A N 1
ATOM 910 C CA . MET A 1 126 ? -2.489 41.812 -14.963 1.00 26.05 126 MET A CA 1
ATOM 911 C C . MET A 1 126 ? -2.483 43.190 -15.718 1.00 26.05 126 MET A C 1
ATOM 913 O O . MET A 1 126 ? -2.328 44.177 -14.992 1.00 26.05 126 MET A O 1
ATOM 917 N N . PRO A 1 127 ? -2.702 43.386 -17.068 1.00 41.56 127 PRO A N 1
ATOM 918 C CA . PRO A 1 127 ? -3.096 42.526 -18.233 1.00 41.56 127 PRO A CA 1
ATOM 919 C C . PRO A 1 127 ? -2.166 42.695 -19.494 1.00 41.56 127 PRO A C 1
ATOM 921 O O . PRO A 1 127 ? -1.021 43.080 -19.297 1.00 41.56 127 PRO A O 1
ATOM 924 N N . SER A 1 128 ? -2.464 42.421 -20.791 1.00 31.56 128 SER A N 1
ATOM 925 C CA . SER A 1 128 ? -3.708 42.227 -21.595 1.00 31.56 128 SER A CA 1
ATOM 926 C C . SER A 1 128 ? -3.489 41.459 -22.941 1.00 31.56 128 SER A C 1
ATOM 928 O O . SER A 1 128 ? -2.416 40.909 -23.157 1.00 31.56 128 SER A O 1
ATOM 930 N N . ALA A 1 129 ? -4.496 41.414 -23.839 1.00 33.38 129 ALA A N 1
ATOM 931 C CA . ALA A 1 129 ? -4.663 40.443 -24.948 1.00 33.38 129 ALA A CA 1
ATOM 932 C C . ALA A 1 129 ? -4.590 40.959 -26.416 1.00 33.38 129 ALA A C 1
ATOM 934 O O . ALA A 1 129 ? -4.888 42.121 -26.691 1.00 33.38 129 ALA A O 1
ATOM 935 N N . ALA A 1 130 ? -4.347 40.031 -27.363 1.00 31.77 130 ALA A N 1
ATOM 936 C CA . ALA A 1 130 ? -4.909 39.968 -28.733 1.00 31.77 130 ALA A CA 1
ATOM 937 C C . ALA A 1 130 ? -4.739 38.535 -29.313 1.00 31.77 130 ALA A C 1
ATOM 939 O O . ALA A 1 130 ? -3.773 37.864 -28.960 1.00 31.77 130 ALA A O 1
ATOM 940 N N . GLN A 1 131 ? -5.655 38.043 -30.166 1.00 42.41 131 GLN A N 1
ATOM 941 C CA . GLN A 1 131 ? -5.709 36.615 -30.551 1.00 42.41 131 GLN A CA 1
ATOM 942 C C . GLN A 1 131 ? -5.049 36.247 -31.896 1.00 42.41 131 GLN A C 1
ATOM 944 O O . GLN A 1 131 ? -5.264 36.886 -32.926 1.00 42.41 131 GLN A O 1
ATOM 949 N N . THR A 1 132 ? -4.335 35.119 -31.863 1.00 47.97 132 THR A N 1
ATOM 950 C CA . THR A 1 132 ? -3.725 34.357 -32.974 1.00 47.97 132 THR A CA 1
ATOM 951 C C . THR A 1 132 ? -3.718 32.858 -32.550 1.00 47.97 132 THR A C 1
ATOM 953 O O . THR A 1 132 ? -4.245 32.583 -31.471 1.00 47.97 132 THR A O 1
ATOM 956 N N . PRO A 1 133 ? -3.259 31.847 -33.333 1.00 46.81 133 PRO A N 1
ATOM 957 C CA . PRO A 1 133 ? -3.568 30.435 -33.030 1.00 46.81 133 PRO A CA 1
ATOM 958 C C . PRO A 1 133 ? -3.094 29.996 -31.635 1.00 46.81 133 PRO A C 1
ATOM 960 O O . PRO A 1 133 ? -1.987 30.366 -31.247 1.00 46.81 133 PRO A O 1
ATOM 963 N N . MET A 1 134 ? -3.945 29.219 -30.934 1.00 55.78 134 MET A N 1
ATOM 964 C CA . MET A 1 134 ? -3.914 28.982 -29.475 1.00 55.78 134 MET A CA 1
ATOM 965 C C . MET A 1 134 ? -2.523 29.113 -28.863 1.00 55.78 134 MET A C 1
ATOM 967 O O . MET A 1 134 ? -1.672 28.234 -29.021 1.00 55.78 134 MET A O 1
ATOM 971 N N . SER A 1 135 ? -2.305 30.220 -28.153 1.00 67.50 135 SER A N 1
ATOM 972 C CA . SER A 1 135 ? -1.009 30.483 -27.540 1.00 67.50 135 SER A CA 1
ATOM 973 C C . SER A 1 135 ? -0.712 29.453 -26.437 1.00 67.50 135 SER A C 1
ATOM 975 O O . SER A 1 135 ? -1.639 28.862 -25.866 1.00 67.50 135 SER A O 1
ATOM 977 N N . PRO A 1 136 ? 0.565 29.271 -26.051 1.00 70.31 136 PRO A N 1
ATOM 978 C CA . PRO A 1 136 ? 0.914 28.479 -24.874 1.00 70.31 136 PRO A CA 1
ATOM 979 C C . PRO A 1 136 ? 0.188 28.936 -23.596 1.00 70.31 136 PRO A C 1
ATOM 981 O O . PRO A 1 136 ? -0.019 28.128 -22.694 1.00 70.31 136 PRO A O 1
ATOM 984 N N . GLU A 1 137 ? -0.243 30.201 -23.520 1.00 64.06 137 GLU A N 1
ATOM 985 C CA . GLU A 1 137 ? -1.043 30.716 -22.407 1.00 64.06 137 GLU A CA 1
ATOM 986 C C . GLU A 1 137 ? -2.523 30.331 -22.498 1.00 64.06 137 GLU A C 1
ATOM 988 O O . GLU A 1 137 ? -3.090 29.965 -21.474 1.00 64.06 137 GLU A O 1
ATOM 993 N N . GLU A 1 138 ? -3.148 30.324 -23.683 1.00 69.50 138 GLU A N 1
ATOM 994 C CA . GLU A 1 138 ? -4.520 29.807 -23.838 1.00 69.50 138 GLU A CA 1
ATOM 995 C C . GLU A 1 138 ? -4.575 28.297 -23.545 1.00 69.50 138 GLU A C 1
ATOM 997 O O . GLU A 1 138 ? -5.474 27.836 -22.837 1.00 69.50 138 GLU A O 1
ATOM 1002 N N . ALA A 1 139 ? -3.573 27.531 -23.993 1.00 70.25 139 ALA A N 1
ATOM 1003 C CA . ALA A 1 139 ? -3.437 26.113 -23.654 1.00 70.25 139 ALA A CA 1
ATOM 1004 C C . ALA A 1 139 ? -3.256 25.897 -22.137 1.00 70.25 139 ALA A C 1
ATOM 1006 O O . ALA A 1 139 ? -3.956 25.082 -21.533 1.00 70.25 139 ALA A O 1
ATOM 1007 N N . LYS A 1 140 ? -2.376 26.679 -21.497 1.00 70.19 140 LYS A N 1
ATOM 1008 C CA . LYS A 1 140 ? -2.146 26.649 -20.042 1.00 70.19 140 LYS A CA 1
ATOM 1009 C C . LYS A 1 140 ? -3.377 27.087 -19.243 1.00 70.19 140 LYS A C 1
ATOM 1011 O O . LYS A 1 140 ? -3.670 26.488 -18.212 1.00 70.19 140 LYS A O 1
ATOM 1016 N N . HIS A 1 141 ? -4.123 28.088 -19.712 1.00 76.00 141 HIS A N 1
ATOM 1017 C CA . HIS A 1 141 ? -5.369 28.528 -19.086 1.00 76.00 141 HIS A CA 1
ATOM 1018 C C . HIS A 1 141 ? -6.450 27.448 -19.199 1.00 76.00 141 HIS A C 1
ATOM 1020 O O . HIS A 1 141 ? -7.158 27.189 -18.231 1.00 76.00 141 HIS A O 1
ATOM 1026 N N . ARG A 1 142 ? -6.559 26.769 -20.347 1.00 79.00 142 ARG A N 1
ATOM 1027 C CA . ARG A 1 142 ? -7.500 25.656 -20.531 1.00 79.00 142 ARG A CA 1
ATOM 1028 C C . ARG A 1 142 ? -7.175 24.480 -19.607 1.00 79.00 142 ARG A C 1
ATOM 1030 O O . ARG A 1 142 ? -8.065 24.007 -18.908 1.00 79.00 142 ARG A O 1
ATOM 1037 N N . ALA A 1 143 ? -5.901 24.094 -19.517 1.00 72.88 143 ALA A N 1
ATOM 1038 C CA . ALA A 1 143 ? -5.436 23.087 -18.563 1.00 72.88 143 ALA A CA 1
ATOM 1039 C C . ALA A 1 143 ? -5.685 23.502 -17.097 1.00 72.88 143 ALA A C 1
ATOM 1041 O O . ALA A 1 143 ? -6.063 22.670 -16.275 1.00 72.88 143 ALA A O 1
ATOM 1042 N N . MET A 1 144 ? -5.538 24.791 -16.765 1.00 78.38 144 MET A N 1
ATOM 1043 C CA . MET A 1 144 ? -5.846 25.319 -15.431 1.00 78.38 144 MET A CA 1
ATOM 1044 C C . MET A 1 144 ? -7.350 25.274 -15.111 1.00 78.38 144 MET A C 1
ATOM 1046 O O . MET A 1 144 ? -7.709 24.918 -13.991 1.00 78.38 144 MET A O 1
ATOM 1050 N N . GLU A 1 145 ? -8.237 25.607 -16.053 1.00 81.19 145 GLU A N 1
ATOM 1051 C CA . GLU A 1 145 ? -9.689 25.496 -15.838 1.00 81.19 145 GLU A CA 1
ATOM 1052 C C . GLU A 1 145 ? -10.152 24.034 -15.753 1.00 81.19 145 GLU A C 1
ATOM 1054 O O . GLU A 1 145 ? -10.984 23.711 -14.908 1.00 81.19 145 GLU A O 1
ATOM 1059 N N . GLU A 1 146 ? -9.564 23.119 -16.530 1.00 82.56 146 GLU A N 1
ATOM 1060 C CA . GLU A 1 146 ? -9.799 21.680 -16.346 1.00 82.56 146 GLU A CA 1
ATOM 1061 C C . GLU A 1 146 ? -9.311 21.185 -14.978 1.00 82.56 146 GLU A C 1
ATOM 1063 O O . GLU A 1 146 ? -10.019 20.431 -14.310 1.00 82.56 146 GLU A O 1
ATOM 1068 N N . ALA A 1 147 ? -8.140 21.633 -14.516 1.00 68.50 147 ALA A N 1
ATOM 1069 C CA . ALA A 1 147 ? -7.641 21.304 -13.182 1.00 68.50 147 ALA A CA 1
ATOM 1070 C C . ALA A 1 147 ? -8.555 21.859 -12.073 1.00 68.50 147 ALA A C 1
ATOM 1072 O O . ALA A 1 147 ? -8.841 21.152 -11.107 1.00 68.50 147 ALA A O 1
ATOM 1073 N N . LYS A 1 148 ? -9.082 23.084 -12.228 1.00 77.00 148 LYS A N 1
ATOM 1074 C CA . LYS A 1 148 ? -10.100 23.655 -11.326 1.00 77.00 148 LYS A CA 1
ATOM 1075 C C . LYS A 1 148 ? -11.397 22.849 -11.337 1.00 77.00 148 LYS A C 1
ATOM 1077 O O . LYS A 1 148 ? -11.962 22.633 -10.269 1.00 77.00 148 LYS A O 1
ATOM 1082 N N . ALA A 1 149 ? -11.862 22.391 -12.500 1.00 79.81 149 ALA A N 1
ATOM 1083 C CA . ALA A 1 149 ? -13.069 21.573 -12.609 1.00 79.81 149 ALA A CA 1
ATOM 1084 C C . ALA A 1 149 ? -12.908 20.239 -11.860 1.00 79.81 149 ALA A C 1
ATOM 1086 O O . ALA A 1 149 ? -13.710 19.939 -10.976 1.00 79.81 149 ALA A O 1
ATOM 1087 N N . ARG A 1 150 ? -11.811 19.510 -12.114 1.00 78.38 150 ARG A N 1
ATOM 1088 C CA . ARG A 1 150 ? -11.472 18.255 -11.411 1.00 78.38 150 ARG A CA 1
ATOM 1089 C C . ARG A 1 150 ? -11.287 18.474 -9.900 1.00 78.38 150 ARG A C 1
ATOM 1091 O O . ARG A 1 150 ? -11.691 17.637 -9.097 1.00 78.38 150 ARG A O 1
ATOM 1098 N N . ALA A 1 151 ? -10.723 19.612 -9.486 1.00 57.44 151 ALA A N 1
ATOM 1099 C CA . ALA A 1 151 ? -10.605 19.974 -8.072 1.00 57.44 151 ALA A CA 1
ATOM 1100 C C . ALA A 1 151 ? -11.968 20.281 -7.421 1.00 57.44 151 ALA A C 1
ATOM 1102 O O . ALA A 1 151 ? -12.216 19.848 -6.298 1.00 57.44 151 ALA A O 1
ATOM 1103 N N . ALA A 1 152 ? -12.867 20.988 -8.113 1.00 67.56 152 ALA A N 1
ATOM 1104 C CA . ALA A 1 152 ? -14.216 21.276 -7.626 1.00 67.56 152 ALA A CA 1
ATOM 1105 C C . ALA A 1 152 ? -15.081 20.007 -7.513 1.00 67.56 152 ALA A C 1
ATOM 1107 O O . ALA A 1 152 ? -15.895 19.896 -6.597 1.00 67.56 152 ALA A O 1
ATOM 1108 N N . GLU A 1 153 ? -14.879 19.038 -8.406 1.00 77.00 153 GLU A N 1
ATOM 1109 C CA . GLU A 1 153 ? -15.504 17.714 -8.354 1.00 77.00 153 GLU A CA 1
ATOM 1110 C C . GLU A 1 153 ? -15.013 16.911 -7.138 1.00 77.00 153 GLU A C 1
ATOM 1112 O O . GLU A 1 153 ? -15.824 16.565 -6.279 1.00 77.00 153 GLU A O 1
ATOM 1117 N N . ARG A 1 154 ? -13.688 16.791 -6.952 1.00 64.44 154 ARG A N 1
ATOM 1118 C CA . ARG A 1 154 ? -13.072 16.196 -5.745 1.00 64.44 154 ARG A CA 1
ATOM 1119 C C . ARG A 1 154 ? -13.497 16.874 -4.431 1.00 64.44 154 ARG A C 1
ATOM 1121 O O . ARG A 1 154 ? -13.506 16.236 -3.379 1.00 64.44 154 ARG A O 1
ATOM 1128 N N . VAL A 1 155 ? -13.843 18.165 -4.453 1.00 56.28 155 VAL A N 1
ATOM 1129 C CA . VAL A 1 155 ? -14.414 18.867 -3.287 1.00 56.28 155 VAL A CA 1
ATOM 1130 C C . VAL A 1 155 ? -15.868 18.454 -3.039 1.00 56.28 155 VAL A C 1
ATOM 1132 O O . VAL A 1 155 ? -16.231 18.248 -1.884 1.00 56.28 155 VAL A O 1
ATOM 1135 N N . ARG A 1 156 ? -16.693 18.275 -4.079 1.00 63.94 156 ARG A N 1
ATOM 1136 C CA . ARG A 1 156 ? -18.079 17.786 -3.928 1.00 63.94 156 ARG A CA 1
ATOM 1137 C C . ARG A 1 156 ? -18.130 16.366 -3.372 1.00 63.94 156 ARG A C 1
ATOM 1139 O O . ARG A 1 156 ? -18.913 16.121 -2.462 1.00 63.94 156 ARG A O 1
ATOM 1146 N N . GLU A 1 157 ? -17.269 15.470 -3.853 1.00 63.47 157 GLU A N 1
ATOM 1147 C CA . GLU A 1 157 ? -17.144 14.103 -3.321 1.00 63.47 157 GLU A CA 1
ATOM 1148 C C . GLU A 1 157 ? -16.819 14.111 -1.818 1.00 63.47 157 GLU A C 1
ATOM 1150 O O . GLU A 1 157 ? -17.448 13.403 -1.032 1.00 63.47 157 GLU A O 1
ATOM 1155 N N . LYS A 1 158 ? -15.885 14.974 -1.394 1.00 56.31 158 LYS A N 1
ATOM 1156 C CA . LYS A 1 158 ? -15.516 15.126 0.023 1.00 56.31 158 LYS A CA 1
ATOM 1157 C C . LYS A 1 158 ? -16.611 15.770 0.874 1.00 56.31 158 LYS A C 1
ATOM 1159 O O . LYS A 1 158 ? -16.723 15.424 2.046 1.00 56.31 158 LYS A O 1
ATOM 1164 N N . VAL A 1 159 ? -17.422 16.668 0.311 1.00 50.31 159 VAL A N 1
ATOM 1165 C CA . VAL A 1 159 ? -18.602 17.218 1.002 1.00 50.31 159 VAL A CA 1
ATOM 1166 C C . VAL A 1 159 ? -19.673 16.141 1.183 1.00 50.31 159 VAL A C 1
ATOM 1168 O O . VAL A 1 159 ? -20.156 15.985 2.297 1.00 50.31 159 VAL A O 1
ATOM 1171 N N . ALA A 1 160 ? -19.976 15.345 0.153 1.00 52.81 160 ALA A N 1
ATOM 1172 C CA . ALA A 1 160 ? -20.937 14.243 0.260 1.00 52.81 160 ALA A CA 1
ATOM 1173 C C . ALA A 1 160 ? -20.503 13.203 1.313 1.00 52.81 160 ALA A C 1
ATOM 1175 O O . ALA A 1 160 ? -21.283 12.850 2.194 1.00 52.81 160 ALA A O 1
ATOM 1176 N N . ALA A 1 161 ? -19.227 12.798 1.307 1.00 48.28 161 ALA A N 1
ATOM 1177 C CA . ALA A 1 161 ? -18.683 11.920 2.344 1.00 48.28 161 ALA A CA 1
ATOM 1178 C C . ALA A 1 161 ? -18.786 12.541 3.755 1.00 48.28 161 ALA A C 1
ATOM 1180 O O . ALA A 1 161 ? -19.120 11.852 4.718 1.00 48.28 161 ALA A O 1
ATOM 1181 N N . ALA A 1 162 ? -18.547 13.849 3.900 1.00 40.72 162 ALA A N 1
ATOM 1182 C CA . ALA A 1 162 ? -18.711 14.535 5.181 1.00 40.72 162 ALA A CA 1
ATOM 1183 C C . ALA A 1 162 ? -20.181 14.586 5.649 1.00 40.72 162 ALA A C 1
ATOM 1185 O O . ALA A 1 162 ? -20.434 14.509 6.853 1.00 40.72 162 ALA A O 1
ATOM 1186 N N . GLU A 1 163 ? -21.152 14.669 4.734 1.00 46.19 163 GLU A N 1
ATOM 1187 C CA . GLU A 1 163 ? -22.583 14.595 5.062 1.00 46.19 163 GLU A CA 1
ATOM 1188 C C . GLU A 1 163 ? -22.978 13.208 5.604 1.00 46.19 163 GLU A C 1
ATOM 1190 O O . GLU A 1 163 ? -23.705 13.139 6.601 1.00 46.19 163 GLU A O 1
ATOM 1195 N N . ASP A 1 164 ? -22.420 12.118 5.063 1.00 44.75 164 ASP A N 1
ATOM 1196 C CA . ASP A 1 164 ? -22.592 10.762 5.614 1.00 44.75 164 ASP A CA 1
ATOM 1197 C C . ASP A 1 164 ? -21.978 10.619 7.020 1.00 44.75 164 ASP A C 1
ATOM 1199 O O . ASP A 1 164 ? -22.612 10.076 7.930 1.00 44.75 164 ASP A O 1
ATOM 1203 N N . HIS A 1 165 ? -20.779 11.169 7.257 1.00 44.50 165 HIS A N 1
ATOM 1204 C CA . HIS A 1 165 ? -20.179 11.196 8.601 1.00 44.50 165 HIS A CA 1
ATOM 1205 C C . HIS A 1 165 ? -21.036 12.005 9.602 1.00 44.50 165 HIS A C 1
ATOM 1207 O O . HIS A 1 165 ? -21.194 11.598 10.756 1.00 44.50 165 HIS A O 1
ATOM 1213 N N . VAL A 1 166 ? -21.654 13.114 9.174 1.00 44.09 166 VAL A N 1
ATOM 1214 C CA . VAL A 1 166 ? -22.611 13.879 10.000 1.00 44.09 166 VAL A CA 1
ATOM 1215 C C . VAL A 1 166 ? -23.895 13.083 10.267 1.00 44.09 166 VAL A C 1
ATOM 1217 O O . VAL A 1 166 ? -24.454 13.184 11.363 1.00 44.09 166 VAL A O 1
ATOM 1220 N N . ALA A 1 167 ? -24.360 12.268 9.316 1.00 46.41 167 ALA A N 1
ATOM 1221 C CA . ALA A 1 167 ? -25.509 11.385 9.513 1.00 46.41 167 ALA A CA 1
ATOM 1222 C C . ALA A 1 167 ? -25.223 10.272 10.540 1.00 46.41 167 ALA A C 1
ATOM 1224 O O . ALA A 1 167 ? -26.081 9.995 11.380 1.00 46.41 167 ALA A O 1
ATOM 1225 N N . ILE A 1 168 ? -24.019 9.687 10.523 1.00 44.81 168 ILE A N 1
ATOM 1226 C CA . ILE A 1 168 ? -23.577 8.692 11.516 1.00 44.81 168 ILE A CA 1
ATOM 1227 C C . ILE A 1 168 ? -23.510 9.315 12.917 1.00 44.81 168 ILE A C 1
ATOM 1229 O O . ILE A 1 168 ? -24.092 8.765 13.851 1.00 44.81 168 ILE A O 1
ATOM 1233 N N . ASN A 1 169 ? -22.877 10.483 13.068 1.00 42.38 169 ASN A N 1
ATOM 1234 C CA . ASN A 1 169 ? -22.753 11.132 14.378 1.00 42.38 169 ASN A CA 1
ATOM 1235 C C . ASN A 1 169 ? -24.123 11.519 14.960 1.00 42.38 169 ASN A C 1
ATOM 1237 O O . ASN A 1 169 ? -24.431 11.123 16.080 1.00 42.38 169 ASN A O 1
ATOM 1241 N N . ARG A 1 170 ? -25.008 12.145 14.166 1.00 49.06 170 ARG A N 1
ATOM 1242 C CA . ARG A 1 170 ? -26.392 12.438 14.596 1.00 49.06 170 ARG A CA 1
ATOM 1243 C C . ARG A 1 170 ? -27.167 11.193 15.021 1.00 49.06 170 ARG A C 1
ATOM 1245 O O . ARG A 1 170 ? -28.034 11.283 15.884 1.00 49.06 170 ARG A O 1
ATOM 1252 N N . PHE A 1 171 ? -26.912 10.048 14.390 1.00 46.34 171 PHE A N 1
ATOM 1253 C CA . PHE A 1 171 ? -27.557 8.789 14.748 1.00 46.34 171 PHE A CA 1
ATOM 1254 C C . PHE A 1 171 ? -27.038 8.237 16.086 1.00 46.34 171 PHE A C 1
ATOM 1256 O O . PHE A 1 171 ? -27.838 7.734 16.872 1.00 46.34 171 PHE A O 1
ATOM 1263 N N . LEU A 1 172 ? -25.740 8.382 16.375 1.00 46.47 172 LEU A N 1
ATOM 1264 C CA . LEU A 1 172 ? -25.158 8.041 17.678 1.00 46.47 172 LEU A CA 1
ATOM 1265 C C . LEU A 1 172 ? -25.667 8.975 18.790 1.00 46.47 172 LEU A C 1
ATOM 1267 O O . LEU A 1 172 ? -26.076 8.480 19.840 1.00 46.47 172 LEU A O 1
ATOM 1271 N N . ASP A 1 173 ? -25.759 10.285 18.535 1.00 47.91 173 ASP A N 1
ATOM 1272 C CA . ASP A 1 173 ? -26.366 11.253 19.465 1.00 47.91 173 ASP A CA 1
ATOM 1273 C C . ASP A 1 173 ? -27.807 10.835 19.831 1.00 47.91 173 ASP A C 1
ATOM 1275 O O . ASP A 1 173 ? -28.188 10.799 21.001 1.00 47.91 173 ASP A O 1
ATOM 1279 N N . HIS A 1 174 ? -28.598 10.416 18.834 1.00 49.75 174 HIS A N 1
ATOM 1280 C CA . HIS A 1 174 ? -29.980 9.945 19.014 1.00 49.75 174 HIS A CA 1
ATOM 1281 C C . HIS A 1 174 ? -30.117 8.586 19.731 1.00 49.75 174 HIS A C 1
ATOM 1283 O O . HIS A 1 174 ? -31.233 8.193 20.085 1.00 49.75 174 HIS A O 1
ATOM 1289 N N . LEU A 1 175 ? -29.015 7.856 19.934 1.00 48.53 175 LEU A N 1
ATOM 1290 C CA . LEU A 1 175 ? -28.963 6.672 20.796 1.00 48.53 175 LEU A CA 1
ATOM 1291 C C . LEU A 1 175 ? -28.553 7.024 22.235 1.00 48.53 175 LEU A C 1
ATOM 1293 O O . LEU A 1 175 ? -28.990 6.334 23.155 1.00 48.53 175 LEU A O 1
ATOM 1297 N N . GLY A 1 176 ? -27.762 8.085 22.430 1.00 43.97 176 GLY A N 1
ATOM 1298 C CA . GLY A 1 176 ? -27.359 8.580 23.750 1.00 43.97 176 GLY A CA 1
ATOM 1299 C C . GLY A 1 176 ? -28.469 9.318 24.507 1.00 43.97 176 GLY A C 1
ATOM 1300 O O . GLY A 1 176 ? -28.560 9.190 25.724 1.00 43.97 176 GLY A O 1
ATOM 1301 N N . ASP A 1 177 ? -29.350 10.031 23.797 1.00 45.72 177 ASP A N 1
ATOM 1302 C CA . ASP A 1 177 ? -30.411 10.901 24.349 1.00 45.72 177 ASP A CA 1
ATOM 1303 C C . ASP A 1 177 ? -31.628 10.124 24.931 1.00 45.72 177 ASP A C 1
ATOM 1305 O O . ASP A 1 177 ? -32.795 10.428 24.673 1.00 45.72 177 ASP A O 1
ATOM 1309 N N . ARG A 1 178 ? -31.366 9.037 25.674 1.00 46.31 178 ARG A N 1
ATOM 1310 C CA . ARG A 1 178 ? -32.366 8.145 26.299 1.00 46.31 178 ARG A CA 1
ATOM 1311 C C . ARG A 1 178 ? -32.069 7.851 27.772 1.00 46.31 178 ARG A C 1
ATOM 1313 O O . ARG A 1 178 ? -32.023 6.693 28.199 1.00 46.31 178 ARG A O 1
ATOM 1320 N N . ASP A 1 179 ? -31.972 8.914 28.563 1.00 41.12 179 ASP A N 1
ATOM 1321 C CA . ASP A 1 179 ? -32.057 8.842 30.025 1.00 41.12 179 ASP A CA 1
ATOM 1322 C C . ASP A 1 179 ? -33.321 8.073 30.463 1.00 41.12 179 ASP A C 1
ATOM 1324 O O . ASP A 1 179 ? -34.448 8.543 30.292 1.00 41.12 179 ASP A O 1
ATOM 1328 N N . GLY A 1 180 ? -33.146 6.875 31.039 1.00 44.28 180 GLY A N 1
ATOM 1329 C CA . GLY A 1 180 ? -34.243 6.128 31.674 1.00 44.28 180 GLY A CA 1
ATOM 1330 C C . GLY A 1 180 ? -34.229 4.599 31.561 1.00 44.28 180 GLY A C 1
ATOM 1331 O O . GLY A 1 180 ? -35.024 3.954 32.243 1.00 44.28 180 GLY A O 1
ATOM 1332 N N . TYR A 1 181 ? -33.357 3.984 30.753 1.00 41.53 181 TYR A N 1
ATOM 1333 C CA . TYR A 1 181 ? -33.344 2.520 30.580 1.00 41.53 181 TYR A CA 1
ATOM 1334 C C . TYR A 1 181 ? -32.397 1.785 31.544 1.00 41.53 181 TYR A C 1
ATOM 1336 O O . TYR A 1 181 ? -31.305 1.356 31.183 1.00 41.53 181 TYR A O 1
ATOM 1344 N N . CYS A 1 182 ? -32.870 1.561 32.774 1.00 41.69 182 CYS A N 1
ATOM 1345 C CA . CYS A 1 182 ? -32.348 0.516 33.658 1.00 41.69 182 CYS A CA 1
ATOM 1346 C C . CYS A 1 182 ? -33.481 -0.459 34.011 1.00 41.69 182 CYS A C 1
ATOM 1348 O O . CYS A 1 182 ? -34.351 -0.155 34.826 1.00 41.69 182 CYS A O 1
ATOM 1350 N N . GLY A 1 183 ? -33.493 -1.625 33.363 1.00 39.38 183 GLY A N 1
ATOM 1351 C CA . GLY A 1 183 ? -34.519 -2.647 33.562 1.00 39.38 183 GLY A CA 1
ATOM 1352 C C . GLY A 1 183 ? -34.281 -3.864 32.674 1.00 39.38 183 GLY A C 1
ATOM 1353 O O . GLY A 1 183 ? -34.153 -3.745 31.458 1.00 39.38 183 GLY A O 1
ATOM 1354 N N . CYS A 1 184 ? -34.215 -5.050 33.276 1.00 38.44 184 CYS A N 1
ATOM 1355 C CA . CYS A 1 184 ? -33.952 -6.316 32.592 1.00 38.44 184 CYS A CA 1
ATOM 1356 C C . CYS A 1 184 ? -35.195 -6.860 31.857 1.00 38.44 184 CYS A C 1
ATOM 1358 O O . CYS A 1 184 ? -35.741 -7.904 32.205 1.00 38.44 184 CYS A O 1
ATOM 1360 N N . GLY A 1 185 ? -35.626 -6.151 30.810 1.00 42.22 185 GLY A N 1
ATOM 1361 C CA . GLY A 1 185 ? -36.724 -6.558 29.935 1.00 42.22 185 GLY A CA 1
ATOM 1362 C C . GLY A 1 185 ? -36.613 -5.927 28.549 1.00 42.22 185 GLY A C 1
ATOM 1363 O O . GLY A 1 185 ? -36.898 -4.746 28.379 1.00 42.22 185 GLY A O 1
ATOM 1364 N N . PHE A 1 186 ? -36.232 -6.725 27.548 1.00 42.50 186 PHE A N 1
ATOM 1365 C CA . PHE A 1 186 ? -36.363 -6.346 26.138 1.00 42.50 186 PHE A CA 1
ATOM 1366 C C . PHE A 1 186 ? -37.833 -6.507 25.726 1.00 42.50 186 PHE A C 1
ATOM 1368 O O . PHE A 1 186 ? -38.234 -7.544 25.203 1.00 42.50 186 PHE A O 1
ATOM 1375 N N . ASP A 1 187 ? -38.641 -5.496 26.038 1.00 45.38 187 ASP A N 1
ATOM 1376 C CA . ASP A 1 187 ? -40.041 -5.425 25.616 1.00 45.38 187 ASP A CA 1
ATOM 1377 C C . ASP A 1 187 ? -40.123 -5.137 24.102 1.00 45.38 187 ASP A C 1
ATOM 1379 O O . ASP A 1 187 ? -39.300 -4.395 23.552 1.00 45.38 187 ASP A O 1
ATOM 1383 N N . ASP A 1 188 ? -41.101 -5.722 23.405 1.00 51.31 188 ASP A N 1
ATOM 1384 C CA . ASP A 1 188 ? -41.106 -5.831 21.931 1.00 51.31 188 ASP A CA 1
ATOM 1385 C C . ASP A 1 188 ? -41.151 -4.466 21.212 1.00 51.31 188 ASP A C 1
ATOM 1387 O O . ASP A 1 188 ? -40.754 -4.345 20.049 1.00 51.31 188 ASP A O 1
ATOM 1391 N N . SER A 1 189 ? -41.548 -3.402 21.919 1.00 46.09 189 SER A N 1
ATOM 1392 C CA . SER A 1 189 ? -41.496 -2.015 21.431 1.00 46.09 189 SER A CA 1
ATOM 1393 C C . SER A 1 189 ? -40.081 -1.543 21.042 1.00 46.09 189 SER A C 1
ATOM 1395 O O . SER A 1 189 ? -39.938 -0.709 20.143 1.00 46.09 189 SER A O 1
ATOM 1397 N N . VAL A 1 190 ? -39.025 -2.114 21.637 1.00 48.69 190 VAL A N 1
ATOM 1398 C CA . VAL A 1 190 ? -37.618 -1.816 21.297 1.00 48.69 190 VAL A CA 1
ATOM 1399 C C . VAL A 1 190 ? -37.180 -2.524 20.002 1.00 48.69 190 VAL A C 1
ATOM 1401 O O . VAL A 1 190 ? -36.210 -2.118 19.359 1.00 48.69 190 VAL A O 1
ATOM 1404 N N . GLY A 1 191 ? -37.928 -3.528 19.524 1.00 48.56 191 GLY A N 1
ATOM 1405 C CA . GLY A 1 191 ? -37.626 -4.245 18.278 1.00 48.56 191 GLY A CA 1
ATOM 1406 C C . GLY A 1 191 ? -37.533 -3.339 17.040 1.00 48.56 191 GLY A C 1
ATOM 1407 O O . GLY A 1 191 ? -36.799 -3.648 16.098 1.00 48.56 191 GLY A O 1
ATOM 1408 N N . LEU A 1 192 ? -38.210 -2.185 17.066 1.00 47.44 192 LEU A N 1
ATOM 1409 C CA . LEU A 1 192 ? -38.168 -1.161 16.019 1.00 47.44 192 LEU A CA 1
ATOM 1410 C C . LEU A 1 192 ? -36.838 -0.391 15.953 1.00 47.44 192 LEU A C 1
ATOM 1412 O O . LEU A 1 192 ? -36.422 -0.041 14.849 1.00 47.44 192 LEU A O 1
ATOM 1416 N N . SER A 1 193 ? -36.151 -0.148 17.079 1.00 65.81 193 SER A N 1
ATOM 1417 C CA . SER A 1 193 ? -34.830 0.502 17.049 1.00 65.81 193 SER A CA 1
ATOM 1418 C C . SER A 1 193 ? -33.753 -0.478 16.601 1.00 65.81 193 SER A C 1
ATOM 1420 O O . SER A 1 193 ? -32.974 -0.135 15.712 1.00 65.81 193 SER A O 1
ATOM 1422 N N . LYS A 1 194 ? -33.764 -1.724 17.114 1.00 62.81 194 LYS A N 1
ATOM 1423 C CA . LYS A 1 194 ? -32.836 -2.760 16.635 1.00 62.81 194 LYS A CA 1
ATOM 1424 C C . LYS A 1 194 ? -33.038 -2.994 15.138 1.00 62.81 194 LYS A C 1
ATOM 1426 O O . LYS A 1 194 ? -32.073 -2.849 14.403 1.00 62.81 194 LYS A O 1
ATOM 1431 N N . ARG A 1 195 ? -34.257 -3.270 14.645 1.00 65.94 195 ARG A N 1
ATOM 1432 C CA . ARG A 1 195 ? -34.468 -3.532 13.204 1.00 65.94 195 ARG A CA 1
ATOM 1433 C C . ARG A 1 195 ? -33.999 -2.372 12.316 1.00 65.94 195 ARG A C 1
ATOM 1435 O O . ARG A 1 195 ? -33.254 -2.642 11.381 1.00 65.94 195 ARG A O 1
ATOM 1442 N N . LYS A 1 196 ? -34.326 -1.116 12.649 1.00 72.81 196 LYS A N 1
ATOM 1443 C CA . LYS A 1 196 ? -33.862 0.053 11.877 1.00 72.81 196 LYS A CA 1
ATOM 1444 C C . LYS A 1 196 ? -32.348 0.248 11.909 1.00 72.81 196 LYS A C 1
ATOM 1446 O O . LYS A 1 196 ? -31.771 0.562 10.876 1.00 72.81 196 LYS A O 1
ATOM 1451 N N . LEU A 1 197 ? -31.701 0.036 13.059 1.00 68.38 197 LEU A N 1
ATOM 1452 C CA . LEU A 1 197 ? -30.237 0.003 13.148 1.00 68.38 197 LEU A CA 1
ATOM 1453 C C . LEU A 1 197 ? -29.672 -1.045 12.178 1.00 68.38 197 LEU A C 1
ATOM 1455 O O . LEU A 1 197 ? -28.721 -0.761 11.467 1.00 68.38 197 LEU A O 1
ATOM 1459 N N . MET A 1 198 ? -30.271 -2.237 12.106 1.00 63.59 198 MET A N 1
ATOM 1460 C CA . MET A 1 198 ? -29.741 -3.343 11.293 1.00 63.59 198 MET A CA 1
ATOM 1461 C C . MET A 1 198 ? -30.016 -3.150 9.792 1.00 63.59 198 MET A C 1
ATOM 1463 O O . MET A 1 198 ? -29.192 -3.543 8.973 1.00 63.59 198 MET A O 1
ATOM 1467 N N . GLU A 1 199 ? -31.125 -2.498 9.429 1.00 71.00 199 GLU A N 1
ATOM 1468 C CA . GLU A 1 199 ? -31.382 -2.005 8.068 1.00 71.00 199 GLU A CA 1
ATOM 1469 C C . GLU A 1 199 ? -30.333 -0.952 7.676 1.00 71.00 199 GLU A C 1
ATOM 1471 O O . GLU A 1 199 ? -29.655 -1.130 6.668 1.00 71.00 199 GLU A O 1
ATOM 1476 N N . ARG A 1 200 ? -30.087 0.059 8.526 1.00 69.12 200 ARG A N 1
ATOM 1477 C CA . ARG A 1 200 ? -29.062 1.093 8.281 1.00 69.12 200 ARG A CA 1
ATOM 1478 C C . ARG A 1 200 ? -27.646 0.521 8.181 1.00 69.12 200 ARG A C 1
ATOM 1480 O O . ARG A 1 200 ? -26.853 0.974 7.367 1.00 69.12 200 ARG A O 1
ATOM 1487 N N . LEU A 1 201 ? -27.323 -0.486 8.993 1.00 66.31 201 LEU A N 1
ATOM 1488 C CA . LEU A 1 201 ? -26.040 -1.186 8.931 1.00 66.31 201 LEU A CA 1
ATOM 1489 C C . LEU A 1 201 ? -25.890 -1.990 7.636 1.00 66.31 201 LEU A C 1
ATOM 1491 O O . LEU A 1 201 ? -24.803 -2.002 7.072 1.00 66.31 201 LEU A O 1
ATOM 1495 N N . ARG A 1 202 ? -26.955 -2.621 7.125 1.00 68.25 202 ARG A N 1
ATOM 1496 C CA . ARG A 1 202 ? -26.910 -3.277 5.807 1.00 68.25 202 ARG A CA 1
ATOM 1497 C C . ARG A 1 202 ? -26.767 -2.262 4.673 1.00 68.25 202 ARG A C 1
ATOM 1499 O O . ARG A 1 202 ? -25.918 -2.465 3.817 1.00 68.25 202 ARG A O 1
ATOM 1506 N N . GLU A 1 203 ? -27.495 -1.146 4.713 1.00 72.38 203 GLU A N 1
ATOM 1507 C CA . GLU A 1 203 ? -27.326 -0.038 3.755 1.00 72.38 203 GLU A CA 1
ATOM 1508 C C . GLU A 1 203 ? -25.885 0.516 3.751 1.00 72.38 203 GLU A C 1
ATOM 1510 O O . GLU A 1 203 ? -25.355 0.833 2.691 1.00 72.38 203 GLU A O 1
ATOM 1515 N N . LEU A 1 204 ? -25.230 0.595 4.917 1.00 62.91 204 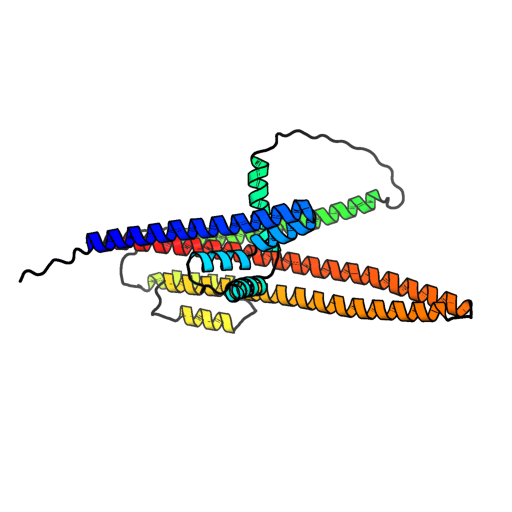LEU A N 1
ATOM 1516 C CA . LEU A 1 204 ? -23.847 1.076 5.057 1.00 62.91 204 LEU A CA 1
ATOM 1517 C C . LEU A 1 204 ? -22.767 0.036 4.703 1.00 62.91 204 LEU A C 1
ATOM 1519 O O . LEU A 1 204 ? -21.640 0.434 4.406 1.00 62.91 204 LEU A O 1
ATOM 1523 N N . PHE A 1 205 ? -23.069 -1.268 4.754 1.00 64.19 205 PHE A N 1
ATOM 1524 C CA . PHE A 1 205 ? -22.066 -2.336 4.596 1.00 64.19 205 PHE A CA 1
ATOM 1525 C C . PHE A 1 205 ? -22.297 -3.312 3.438 1.00 64.19 205 PHE A C 1
ATOM 1527 O O . PHE A 1 205 ? -21.398 -4.107 3.159 1.00 64.19 205 PHE A O 1
ATOM 1534 N N . GLY A 1 206 ? -23.426 -3.252 2.725 1.00 58.66 206 GLY A N 1
ATOM 1535 C CA . GLY A 1 206 ? -23.700 -4.224 1.669 1.00 58.66 206 GLY A CA 1
ATOM 1536 C C . GLY A 1 206 ? -24.786 -3.861 0.660 1.00 58.66 206 GLY A C 1
ATOM 1537 O O . GLY A 1 206 ? -25.925 -4.296 0.790 1.00 58.66 206 GLY A O 1
ATOM 1538 N N . GLU A 1 207 ? -24.355 -3.307 -0.475 1.00 49.25 207 GLU A N 1
ATOM 1539 C CA . GLU A 1 207 ? -24.633 -3.972 -1.755 1.00 49.25 207 GLU A CA 1
ATOM 1540 C C . GLU A 1 207 ? -23.303 -4.350 -2.446 1.00 49.25 207 GLU A C 1
ATOM 1542 O O . GLU A 1 207 ? -22.629 -3.513 -3.043 1.00 49.25 207 GLU A O 1
ATOM 1547 N N . GLY A 1 208 ? -22.925 -5.639 -2.391 1.00 52.84 208 GLY A N 1
ATOM 1548 C CA . GLY A 1 208 ? -22.233 -6.266 -3.529 1.00 52.84 208 GLY A CA 1
ATOM 1549 C C . GLY A 1 208 ? -20.795 -6.803 -3.417 1.00 52.84 208 GLY A C 1
ATOM 1550 O O . GLY A 1 208 ? -20.223 -7.030 -4.483 1.00 52.84 208 GLY A O 1
ATOM 1551 N N . LYS A 1 209 ? -20.174 -7.036 -2.238 1.00 53.88 209 LYS A N 1
ATOM 1552 C CA . LYS A 1 209 ? -18.794 -7.611 -2.206 1.00 53.88 209 LYS A CA 1
ATOM 1553 C C . LYS A 1 209 ? -18.454 -8.806 -1.298 1.00 53.88 209 LYS A C 1
ATOM 1555 O O . LYS A 1 209 ? -17.486 -9.485 -1.642 1.00 53.88 209 LYS A O 1
ATOM 1560 N N . THR A 1 210 ? -19.169 -9.138 -0.214 1.00 55.97 210 THR A N 1
ATOM 1561 C CA . THR A 1 210 ? -18.780 -10.303 0.625 1.00 55.97 210 THR A CA 1
ATOM 1562 C C . THR A 1 210 ? -19.927 -11.026 1.349 1.00 55.97 210 THR A C 1
ATOM 1564 O O . THR A 1 210 ? -20.112 -10.822 2.549 1.00 55.97 210 THR A O 1
ATOM 1567 N N . ASP A 1 211 ? -20.534 -12.030 0.700 1.00 70.31 211 ASP A N 1
ATOM 1568 C CA . ASP A 1 211 ? -21.532 -12.949 1.298 1.00 70.31 211 ASP A CA 1
ATOM 1569 C C . ASP A 1 211 ? -21.094 -13.536 2.660 1.00 70.31 211 ASP A C 1
ATOM 1571 O O . ASP A 1 211 ? -21.903 -13.835 3.539 1.00 70.31 211 ASP A O 1
ATOM 1575 N N . LYS A 1 212 ? -19.778 -13.726 2.841 1.00 71.50 212 LYS A N 1
ATOM 1576 C CA . LYS A 1 212 ? -19.173 -14.242 4.078 1.00 71.50 212 LYS A CA 1
ATOM 1577 C C . LYS A 1 212 ? -19.190 -13.241 5.234 1.00 71.50 212 LYS A C 1
ATOM 1579 O O . LYS A 1 212 ? -19.281 -13.675 6.378 1.00 71.50 212 LYS A O 1
ATOM 1584 N N . ALA A 1 213 ? -19.062 -11.942 4.959 1.00 68.50 213 ALA A N 1
ATOM 1585 C CA . ALA A 1 213 ? -19.154 -10.921 5.999 1.00 68.50 213 ALA A CA 1
ATOM 1586 C C . ALA A 1 213 ? -20.609 -10.776 6.445 1.00 68.50 213 ALA A C 1
ATOM 1588 O O . ALA A 1 213 ? -20.870 -10.817 7.642 1.00 68.50 213 ALA A O 1
ATOM 1589 N N . ASP A 1 214 ? -21.541 -10.740 5.491 1.00 74.31 214 ASP A N 1
ATOM 1590 C CA . ASP A 1 214 ? -22.979 -10.642 5.753 1.00 74.31 214 ASP A CA 1
ATOM 1591 C C . ASP A 1 214 ? -23.475 -11.829 6.592 1.00 74.31 214 ASP A C 1
ATOM 1593 O O . ASP A 1 214 ? -24.152 -11.637 7.600 1.00 74.31 214 ASP A O 1
ATOM 1597 N N . ALA A 1 215 ? -23.047 -13.055 6.265 1.00 83.12 215 ALA A N 1
ATOM 1598 C CA . ALA A 1 215 ? -23.366 -14.251 7.047 1.00 83.12 215 ALA A CA 1
ATOM 1599 C C . ALA A 1 215 ? -22.754 -14.257 8.466 1.00 83.12 215 ALA A C 1
ATOM 1601 O O . ALA A 1 215 ? -23.320 -14.858 9.383 1.00 83.12 215 ALA A O 1
ATOM 1602 N N . GLU A 1 216 ? -21.599 -13.617 8.676 1.00 80.12 216 GLU A N 1
ATOM 1603 C CA . GLU A 1 216 ? -20.964 -13.518 9.997 1.00 80.12 216 GLU A CA 1
ATOM 1604 C C . GLU A 1 216 ? -21.578 -12.392 10.840 1.00 80.12 216 GLU A C 1
ATOM 1606 O O . GLU A 1 216 ? -21.807 -12.581 12.035 1.00 80.12 216 GLU A O 1
ATOM 1611 N N . ILE A 1 217 ? -21.932 -11.269 10.207 1.00 78.38 217 ILE A N 1
ATOM 1612 C CA . ILE A 1 217 ? -22.737 -10.196 10.793 1.00 78.38 217 ILE A CA 1
ATOM 1613 C C . ILE A 1 217 ? -24.091 -10.773 11.215 1.00 78.38 217 ILE A C 1
ATOM 1615 O O . ILE A 1 217 ? -24.394 -10.760 12.403 1.00 78.38 217 ILE A O 1
ATOM 1619 N N . ASP A 1 218 ? -24.857 -11.400 10.320 1.00 82.19 218 ASP A N 1
ATOM 1620 C CA . ASP A 1 218 ? -26.147 -12.020 10.657 1.00 82.19 218 ASP A CA 1
ATOM 1621 C C . ASP A 1 218 ? -26.033 -13.049 11.797 1.00 82.19 218 ASP A C 1
ATOM 1623 O O . ASP A 1 218 ? -26.916 -13.127 12.655 1.00 82.19 218 ASP A O 1
ATOM 1627 N N . ARG A 1 219 ? -24.916 -13.788 11.882 1.00 87.12 219 ARG A N 1
ATOM 1628 C CA . ARG A 1 219 ? -24.633 -14.701 13.002 1.00 87.12 219 ARG A CA 1
ATOM 1629 C C . ARG A 1 219 ? -24.396 -13.974 14.331 1.00 87.12 219 ARG A C 1
ATOM 1631 O O . ARG A 1 219 ? -24.871 -14.459 15.359 1.00 87.12 219 ARG A O 1
ATOM 1638 N N . LEU A 1 220 ? -23.683 -12.845 14.337 1.00 83.88 220 LEU A N 1
ATOM 1639 C CA . LEU A 1 220 ? -23.544 -11.981 15.518 1.00 83.88 220 LEU A CA 1
ATOM 1640 C C . LEU A 1 220 ? -24.906 -11.396 15.916 1.00 83.88 220 LEU A C 1
ATOM 1642 O O . LEU A 1 220 ? -25.314 -11.495 17.071 1.00 83.88 220 LEU A O 1
ATOM 1646 N N . LEU A 1 221 ? -25.647 -10.858 14.945 1.00 79.81 221 LEU A N 1
ATOM 1647 C CA . LEU A 1 221 ? -26.943 -10.205 15.134 1.00 79.81 221 LEU A CA 1
ATOM 1648 C C . LEU A 1 221 ? -28.035 -11.153 15.667 1.00 79.81 221 LEU A C 1
ATOM 1650 O O . LEU A 1 221 ? -28.904 -10.713 16.433 1.00 79.81 221 LEU A O 1
ATOM 1654 N N . ALA A 1 222 ? -27.969 -12.437 15.296 1.00 86.12 222 ALA A N 1
ATOM 1655 C CA . ALA A 1 222 ? -28.837 -13.511 15.779 1.00 86.12 222 ALA A CA 1
ATOM 1656 C C . ALA A 1 222 ? -28.454 -14.063 17.169 1.00 86.12 222 ALA A C 1
ATOM 1658 O O . ALA A 1 222 ? -29.257 -14.774 17.783 1.00 86.12 222 ALA A O 1
ATOM 1659 N N . ASN A 1 223 ? -27.258 -13.760 17.688 1.00 87.62 223 ASN A N 1
ATOM 1660 C CA . ASN A 1 223 ? -26.811 -14.266 18.983 1.00 87.62 223 ASN A CA 1
ATOM 1661 C C . ASN A 1 223 ? -27.501 -13.520 20.138 1.00 87.62 223 ASN A C 1
ATOM 1663 O O . ASN A 1 223 ? -27.158 -12.386 20.465 1.00 87.62 223 ASN A O 1
ATOM 1667 N N . LYS A 1 224 ? -28.462 -14.185 20.790 1.00 89.56 224 LYS A N 1
ATOM 1668 C CA . LYS A 1 224 ? -29.222 -13.639 21.930 1.00 89.56 224 LYS A CA 1
ATOM 1669 C C . LYS A 1 224 ? -28.422 -13.530 23.237 1.00 89.56 224 LYS A C 1
ATOM 1671 O O . LYS A 1 224 ? -28.948 -12.980 24.197 1.00 89.56 224 LYS A O 1
ATOM 1676 N N . ASN A 1 225 ? -27.198 -14.059 23.283 1.00 91.75 225 ASN A N 1
ATOM 1677 C CA . ASN A 1 225 ? -26.375 -14.100 24.495 1.00 91.75 225 ASN A CA 1
ATOM 1678 C C . ASN A 1 225 ? -25.364 -12.940 24.585 1.00 91.75 225 ASN A C 1
ATOM 1680 O O . ASN A 1 225 ? -24.638 -12.866 25.570 1.00 91.75 225 ASN A O 1
ATOM 1684 N N . LEU A 1 226 ? -25.286 -12.078 23.565 1.00 83.69 226 LEU A N 1
ATOM 1685 C CA . LEU A 1 226 ? -24.483 -10.851 23.591 1.00 83.69 226 LEU A CA 1
ATOM 1686 C C . LEU A 1 226 ? -25.314 -9.708 24.182 1.00 83.69 226 LEU A C 1
ATOM 1688 O O . LEU A 1 226 ? -26.501 -9.585 23.857 1.00 83.69 226 LEU A O 1
ATOM 1692 N N . CYS A 1 227 ? -24.697 -8.842 24.986 1.00 85.94 227 CYS A N 1
ATOM 1693 C CA . CYS A 1 227 ? -25.302 -7.549 25.297 1.00 85.94 227 CYS A CA 1
ATOM 1694 C C . CYS A 1 227 ? -25.214 -6.599 24.083 1.00 85.94 227 CYS A C 1
ATOM 1696 O O . CYS A 1 227 ? -24.667 -6.944 23.030 1.00 85.94 227 CYS A O 1
ATOM 1698 N N . PHE A 1 228 ? -25.794 -5.402 24.193 1.00 80.38 228 PHE A N 1
ATOM 1699 C CA . PHE A 1 228 ? -25.753 -4.426 23.100 1.00 80.38 228 PHE A CA 1
ATOM 1700 C C . PHE A 1 228 ? -24.321 -3.924 22.856 1.00 80.38 228 PHE A C 1
ATOM 1702 O O . PHE A 1 228 ? -23.901 -3.750 21.715 1.00 80.38 228 PHE A O 1
ATOM 1709 N N . GLU A 1 229 ? -23.553 -3.781 23.930 1.00 80.19 229 GLU A N 1
ATOM 1710 C CA . GLU A 1 229 ? -22.177 -3.298 23.958 1.00 80.19 229 GLU A CA 1
ATOM 1711 C C . GLU A 1 229 ? -21.236 -4.284 23.248 1.00 80.19 229 GLU A C 1
ATOM 1713 O O . GLU A 1 229 ? -20.499 -3.879 22.347 1.00 80.19 229 GLU A O 1
ATOM 1718 N N . ASP A 1 230 ? -21.339 -5.581 23.568 1.00 81.44 230 ASP A N 1
ATOM 1719 C CA . ASP A 1 230 ? -20.639 -6.674 22.875 1.00 81.44 230 ASP A CA 1
ATOM 1720 C C . ASP A 1 230 ? -20.976 -6.703 21.378 1.00 81.44 230 ASP A C 1
ATOM 1722 O O . ASP A 1 230 ? -20.099 -6.904 20.535 1.00 81.44 230 ASP A O 1
ATOM 1726 N N . LEU A 1 231 ? -22.256 -6.513 21.035 1.00 84.50 231 LEU A N 1
ATOM 1727 C CA . LEU A 1 231 ? -22.726 -6.542 19.652 1.00 84.50 231 LEU A CA 1
ATOM 1728 C C . LEU A 1 231 ? -22.113 -5.399 18.832 1.00 84.50 231 LEU A C 1
ATOM 1730 O O . LEU A 1 231 ? -21.615 -5.637 17.731 1.00 84.50 231 LEU A O 1
ATOM 1734 N N . ILE A 1 232 ? -22.115 -4.179 19.379 1.00 81.31 232 ILE A N 1
ATOM 1735 C CA . ILE A 1 232 ? -21.495 -3.001 18.759 1.00 81.31 232 ILE A CA 1
ATOM 1736 C C . ILE A 1 232 ? -19.972 -3.164 18.677 1.00 81.31 232 ILE A C 1
ATOM 1738 O O . ILE A 1 232 ? -19.396 -2.896 17.623 1.00 81.31 232 ILE A O 1
ATOM 1742 N N . PHE A 1 233 ? -19.316 -3.669 19.726 1.00 82.06 233 PHE A N 1
ATOM 1743 C CA . PHE A 1 233 ? -17.873 -3.920 19.718 1.00 82.06 233 PHE A CA 1
ATOM 1744 C C . PHE A 1 233 ? -17.463 -4.927 18.634 1.00 82.06 233 PHE A C 1
ATOM 1746 O O . PHE A 1 233 ? -16.563 -4.652 17.836 1.00 82.06 233 PHE A O 1
ATOM 1753 N N . LEU A 1 234 ? -18.132 -6.083 18.566 1.00 85.31 234 LEU A N 1
ATOM 1754 C CA . LEU A 1 234 ? -17.827 -7.128 17.584 1.00 85.31 234 LEU A CA 1
ATOM 1755 C C . LEU A 1 234 ? -18.107 -6.661 16.149 1.00 85.31 234 LEU A C 1
ATOM 1757 O O . LEU A 1 234 ? -17.333 -6.980 15.246 1.00 85.31 234 LEU A O 1
ATOM 1761 N N . LEU A 1 235 ? -19.151 -5.853 15.951 1.00 83.25 235 LEU A N 1
ATOM 1762 C CA . LEU A 1 235 ? -19.461 -5.202 14.680 1.00 83.25 235 LEU A CA 1
ATOM 1763 C C . LEU A 1 235 ? -18.377 -4.189 14.270 1.00 83.25 235 LEU A C 1
ATOM 1765 O O . LEU A 1 235 ? -17.797 -4.332 13.196 1.00 83.25 235 LEU A O 1
ATOM 1769 N N . MET A 1 236 ? -18.046 -3.205 15.115 1.00 81.81 236 MET A N 1
ATOM 1770 C CA . MET A 1 236 ? -17.015 -2.201 14.805 1.00 81.81 236 MET A CA 1
ATOM 1771 C C . MET A 1 236 ? -15.649 -2.851 14.553 1.00 81.81 236 MET A C 1
ATOM 1773 O O . MET A 1 236 ? -14.959 -2.495 13.596 1.00 81.81 236 MET A O 1
ATOM 1777 N N . ARG A 1 237 ? -15.289 -3.866 15.350 1.00 84.19 237 ARG A N 1
ATOM 1778 C CA . ARG A 1 237 ? -14.099 -4.694 15.127 1.00 84.19 237 ARG A CA 1
ATOM 1779 C C . ARG A 1 237 ? -14.123 -5.366 13.752 1.00 84.19 237 ARG A C 1
ATOM 1781 O O . ARG A 1 237 ? -13.092 -5.383 13.083 1.00 84.19 237 ARG A O 1
ATOM 1788 N N . LYS A 1 238 ? -15.267 -5.916 13.323 1.00 84.75 238 LYS A N 1
ATOM 1789 C CA . LYS A 1 238 ? -15.398 -6.584 12.020 1.00 84.75 238 LYS A CA 1
ATOM 1790 C C . LYS A 1 238 ? -15.181 -5.616 10.858 1.00 84.75 238 LYS A C 1
ATOM 1792 O O . LYS A 1 238 ? -14.444 -5.956 9.937 1.00 84.75 238 LYS A O 1
ATOM 1797 N N . VAL A 1 239 ? -15.735 -4.407 10.940 1.00 81.25 239 VAL A N 1
ATOM 1798 C CA . VAL A 1 239 ? -15.575 -3.385 9.893 1.00 81.25 239 VAL A CA 1
ATOM 1799 C C . VAL A 1 239 ? -14.142 -2.841 9.849 1.00 81.25 239 VAL A C 1
ATOM 1801 O O . VAL A 1 239 ? -13.569 -2.711 8.771 1.00 81.25 239 VAL A O 1
ATOM 1804 N N . ILE A 1 240 ? -13.505 -2.610 11.004 1.00 83.88 240 ILE A N 1
ATOM 1805 C CA . ILE A 1 240 ? -12.073 -2.260 11.063 1.00 83.88 240 ILE A CA 1
ATOM 1806 C C . ILE A 1 240 ? -11.215 -3.380 10.457 1.00 83.88 240 ILE A C 1
ATOM 1808 O O . ILE A 1 240 ? -10.252 -3.093 9.748 1.00 83.88 240 ILE A O 1
ATOM 1812 N N . GLN A 1 241 ? -11.572 -4.650 10.673 1.00 86.50 241 GLN A N 1
ATOM 1813 C CA . GLN A 1 241 ? -10.881 -5.777 10.048 1.00 86.50 241 GLN A CA 1
ATOM 1814 C C . GLN A 1 241 ? -11.099 -5.827 8.523 1.00 86.50 241 GLN A C 1
ATOM 1816 O O . GLN A 1 241 ? -10.137 -6.068 7.798 1.00 86.50 241 GLN A O 1
ATOM 1821 N N . GLN A 1 242 ? -12.305 -5.530 8.020 1.00 85.19 242 GLN A N 1
ATOM 1822 C CA . GLN A 1 242 ? -12.548 -5.377 6.577 1.00 85.19 242 GLN A CA 1
ATOM 1823 C C . GLN A 1 242 ? -11.673 -4.262 5.985 1.00 85.19 242 GLN A C 1
ATOM 1825 O O . GLN A 1 242 ? -10.953 -4.513 5.024 1.00 85.19 242 GLN A O 1
ATOM 1830 N N . GLY A 1 243 ? -11.635 -3.077 6.607 1.00 83.62 243 GLY A N 1
ATOM 1831 C CA . GLY A 1 243 ? -10.775 -1.972 6.164 1.00 83.62 243 GLY A CA 1
ATOM 1832 C C . GLY A 1 243 ? -9.275 -2.303 6.215 1.00 83.62 243 GLY A C 1
ATOM 1833 O O . GLY A 1 243 ? -8.526 -1.928 5.315 1.00 83.62 243 GLY A O 1
ATOM 1834 N N . GLN A 1 244 ? -8.821 -3.069 7.215 1.00 83.75 244 GLN A N 1
ATOM 1835 C CA . GLN A 1 244 ? -7.453 -3.604 7.251 1.00 83.75 244 GLN A CA 1
ATOM 1836 C C . GLN A 1 244 ? -7.170 -4.564 6.088 1.00 83.75 244 GLN A C 1
ATOM 1838 O O . GLN A 1 244 ? -6.074 -4.535 5.532 1.00 83.75 244 GLN A O 1
ATOM 1843 N N . ASP A 1 245 ? -8.118 -5.430 5.730 1.00 87.50 245 ASP A N 1
ATOM 1844 C CA . ASP A 1 245 ? -7.943 -6.406 4.651 1.00 87.50 245 ASP A CA 1
ATOM 1845 C C . ASP A 1 245 ? -8.047 -5.752 3.255 1.00 87.50 245 ASP A C 1
ATOM 1847 O O . ASP A 1 245 ? -7.294 -6.128 2.354 1.00 87.50 245 ASP A O 1
ATOM 1851 N N . GLU A 1 246 ? -8.853 -4.697 3.092 1.00 85.81 246 GLU A N 1
ATOM 1852 C CA . GLU A 1 246 ? -8.853 -3.821 1.907 1.00 85.81 246 GLU A CA 1
ATOM 1853 C C . GLU A 1 246 ? -7.515 -3.084 1.737 1.00 85.81 246 GLU A C 1
ATOM 1855 O O . GLU A 1 246 ? -6.922 -3.113 0.656 1.00 85.81 246 GLU A O 1
ATOM 1860 N N . VAL A 1 247 ? -6.990 -2.481 2.812 1.00 87.19 247 VAL A N 1
ATOM 1861 C CA . VAL A 1 247 ? -5.671 -1.820 2.835 1.00 87.19 247 VAL A CA 1
ATOM 1862 C C . VAL A 1 247 ? -4.548 -2.801 2.474 1.00 87.19 247 VAL A C 1
ATOM 1864 O O . VAL A 1 247 ? -3.696 -2.473 1.646 1.00 87.19 247 VAL A O 1
ATOM 1867 N N . LYS A 1 248 ? -4.563 -4.031 3.013 1.00 89.62 248 LYS A N 1
ATOM 1868 C CA . LYS A 1 248 ? -3.622 -5.101 2.618 1.00 89.62 248 LYS A CA 1
ATOM 1869 C C . LYS A 1 248 ? -3.777 -5.487 1.145 1.00 89.62 248 LYS A C 1
ATOM 1871 O O . LYS A 1 248 ? -2.771 -5.734 0.480 1.00 89.62 248 LYS A O 1
ATOM 1876 N N . GLY A 1 249 ? -5.008 -5.528 0.633 1.00 89.19 249 GLY A N 1
ATOM 1877 C CA . GLY A 1 249 ? -5.309 -5.784 -0.776 1.00 89.19 249 GLY A CA 1
ATOM 1878 C C . GLY A 1 249 ? -4.662 -4.750 -1.698 1.00 89.19 249 GLY A C 1
ATOM 1879 O O . GLY A 1 249 ? -3.838 -5.113 -2.538 1.00 89.19 249 GLY A O 1
ATOM 1880 N N . MET A 1 250 ? -4.955 -3.466 -1.473 1.00 87.50 250 MET A N 1
ATOM 1881 C CA . MET A 1 250 ? -4.384 -2.344 -2.233 1.00 87.50 250 MET A CA 1
ATOM 1882 C C . MET A 1 250 ? -2.855 -2.267 -2.114 1.00 87.50 250 MET A C 1
ATOM 1884 O O . MET A 1 250 ? -2.169 -2.071 -3.116 1.00 87.50 250 MET A O 1
ATOM 1888 N N . ALA A 1 251 ? -2.286 -2.484 -0.923 1.00 86.25 251 ALA A N 1
ATOM 1889 C CA . ALA A 1 251 ? -0.833 -2.531 -0.741 1.00 86.25 251 ALA A CA 1
ATOM 1890 C C . ALA A 1 251 ? -0.188 -3.713 -1.497 1.00 86.25 251 ALA A C 1
ATOM 1892 O O . ALA A 1 251 ? 0.866 -3.560 -2.122 1.00 86.25 251 ALA A O 1
ATOM 1893 N N . GLY A 1 252 ? -0.836 -4.883 -1.494 1.00 91.19 252 GLY A N 1
ATOM 1894 C CA . GLY A 1 252 ? -0.415 -6.058 -2.259 1.00 91.19 252 GLY A CA 1
ATOM 1895 C C . GLY A 1 252 ? -0.501 -5.855 -3.775 1.00 91.19 252 GLY A C 1
ATOM 1896 O O . GLY A 1 252 ? 0.375 -6.313 -4.508 1.00 91.19 252 GLY A O 1
ATOM 1897 N N . GLU A 1 253 ? -1.511 -5.131 -4.255 1.00 89.69 253 GLU A N 1
ATOM 1898 C CA . GLU A 1 253 ? -1.651 -4.748 -5.662 1.00 89.69 253 GLU A CA 1
ATOM 1899 C C . GLU A 1 253 ? -0.595 -3.718 -6.085 1.00 89.69 253 GLU A C 1
ATOM 1901 O O . GLU A 1 253 ? 0.150 -3.966 -7.033 1.00 89.69 253 GLU A O 1
ATOM 1906 N N . LEU A 1 254 ? -0.419 -2.633 -5.324 1.00 87.75 254 LEU A N 1
ATOM 1907 C CA . LEU A 1 254 ? 0.624 -1.626 -5.552 1.00 87.75 254 LEU A CA 1
ATOM 1908 C C . LEU A 1 254 ? 2.038 -2.243 -5.559 1.00 87.75 254 LEU A C 1
ATOM 1910 O O . LEU A 1 254 ? 2.910 -1.813 -6.327 1.00 87.75 254 LEU A O 1
ATOM 1914 N N . ARG A 1 255 ? 2.257 -3.285 -4.741 1.00 89.88 255 ARG A N 1
ATOM 1915 C CA . ARG A 1 255 ? 3.469 -4.113 -4.765 1.00 89.88 255 ARG A CA 1
ATOM 1916 C C . ARG A 1 255 ? 3.581 -4.930 -6.055 1.00 89.88 255 ARG A C 1
ATOM 1918 O O . ARG A 1 255 ? 4.619 -4.834 -6.703 1.00 89.88 255 ARG A O 1
ATOM 1925 N N . ARG A 1 256 ? 2.547 -5.680 -6.459 1.00 90.75 256 ARG A N 1
ATOM 1926 C CA . ARG A 1 256 ? 2.543 -6.470 -7.711 1.00 90.75 256 ARG A CA 1
ATOM 1927 C C . ARG A 1 256 ? 2.777 -5.601 -8.946 1.00 90.75 256 ARG A C 1
ATOM 1929 O O . ARG A 1 256 ? 3.582 -5.968 -9.795 1.00 90.75 256 ARG A O 1
ATOM 1936 N N . VAL A 1 257 ? 2.137 -4.432 -9.023 1.00 88.50 257 VAL A N 1
ATOM 1937 C CA . VAL A 1 257 ? 2.372 -3.441 -10.087 1.00 88.50 257 VAL A CA 1
ATOM 1938 C C . VAL A 1 257 ? 3.821 -2.943 -10.038 1.00 88.50 257 VAL A C 1
ATOM 1940 O O . VAL A 1 257 ? 4.482 -2.861 -11.067 1.00 88.50 257 VAL A O 1
ATOM 1943 N N . GLY A 1 258 ? 4.368 -2.683 -8.845 1.00 87.25 258 GLY A N 1
ATOM 1944 C CA . GLY A 1 258 ? 5.782 -2.334 -8.671 1.00 87.25 258 GLY A CA 1
ATOM 1945 C C . GLY A 1 258 ? 6.768 -3.438 -9.083 1.00 87.25 258 GLY A C 1
ATOM 1946 O O . GLY A 1 258 ? 7.827 -3.131 -9.626 1.00 87.25 258 GLY A O 1
ATOM 1947 N N . GLU A 1 259 ? 6.438 -4.709 -8.849 1.00 91.62 259 GLU A N 1
ATOM 1948 C CA . GLU A 1 259 ? 7.245 -5.870 -9.246 1.00 91.62 259 GLU A CA 1
ATOM 1949 C C . GLU A 1 259 ? 7.165 -6.115 -10.761 1.00 91.62 259 GLU A C 1
ATOM 1951 O O . GLU A 1 259 ? 8.210 -6.226 -11.404 1.00 91.62 259 GLU A O 1
ATOM 1956 N N . LYS A 1 260 ? 5.963 -6.072 -11.358 1.00 91.00 260 LYS A N 1
ATOM 1957 C CA . LYS A 1 260 ? 5.773 -6.138 -12.816 1.00 91.00 260 LYS A CA 1
ATOM 1958 C C . LYS A 1 260 ? 6.531 -5.014 -13.525 1.00 91.00 260 LYS A C 1
ATOM 1960 O O . LYS A 1 260 ? 7.361 -5.281 -14.382 1.00 91.00 260 LYS A O 1
ATOM 1965 N N . ASN A 1 261 ? 6.338 -3.763 -13.104 1.00 88.56 261 ASN A N 1
ATOM 1966 C CA . ASN A 1 261 ? 6.971 -2.602 -13.738 1.00 88.56 261 ASN A CA 1
ATOM 1967 C C . ASN A 1 261 ? 8.512 -2.617 -13.633 1.00 88.56 261 ASN A C 1
ATOM 1969 O O . ASN A 1 261 ? 9.177 -1.931 -14.406 1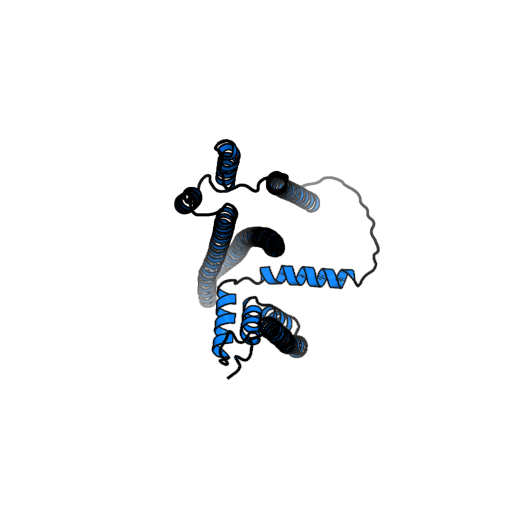.00 88.56 261 ASN A O 1
ATOM 1973 N N . ARG A 1 262 ? 9.098 -3.391 -12.704 1.00 90.19 262 ARG A N 1
ATOM 1974 C CA . ARG A 1 262 ? 10.545 -3.680 -12.672 1.00 90.19 262 ARG A CA 1
ATOM 1975 C C . ARG A 1 262 ? 10.944 -4.760 -13.679 1.00 90.19 262 ARG A C 1
ATOM 1977 O O . ARG A 1 262 ? 11.996 -4.617 -14.292 1.00 90.19 262 ARG A O 1
ATOM 1984 N N . GLY A 1 263 ? 10.130 -5.806 -13.838 1.00 92.50 263 GLY A N 1
ATOM 1985 C CA . GLY A 1 263 ? 10.310 -6.855 -14.846 1.00 92.50 263 GLY A CA 1
ATOM 1986 C C . GLY A 1 263 ? 10.267 -6.285 -16.261 1.00 92.50 263 GLY A C 1
ATOM 1987 O O . GLY A 1 263 ? 11.286 -6.300 -16.944 1.00 92.50 263 GLY A O 1
ATOM 1988 N N . ASP A 1 264 ? 9.144 -5.669 -16.640 1.00 90.69 264 ASP A N 1
ATOM 1989 C CA . ASP A 1 264 ? 8.948 -5.068 -17.964 1.00 90.69 264 ASP A CA 1
ATOM 1990 C C . ASP A 1 264 ? 10.053 -4.037 -18.306 1.00 90.69 264 ASP A C 1
ATOM 1992 O O . ASP A 1 264 ? 10.538 -3.967 -19.434 1.00 90.69 264 ASP A O 1
ATOM 1996 N N . ARG A 1 265 ? 10.488 -3.225 -17.324 1.00 92.25 265 ARG A N 1
ATOM 1997 C CA . ARG A 1 265 ? 11.574 -2.241 -17.511 1.00 92.25 265 ARG A CA 1
ATOM 1998 C C . ARG A 1 265 ? 12.948 -2.900 -17.653 1.00 92.25 265 ARG A C 1
ATOM 2000 O O . ARG A 1 265 ? 13.821 -2.335 -18.308 1.00 92.25 265 ARG A O 1
ATOM 2007 N N . ARG A 1 266 ? 13.170 -4.055 -17.020 1.00 94.31 266 ARG A N 1
ATOM 2008 C CA . ARG A 1 266 ? 14.411 -4.820 -17.172 1.00 94.31 266 ARG A CA 1
ATOM 2009 C C . ARG A 1 266 ? 14.493 -5.418 -18.572 1.00 94.31 266 ARG A C 1
ATOM 2011 O O . ARG A 1 266 ? 15.498 -5.195 -19.234 1.00 94.31 266 ARG A O 1
ATOM 2018 N N . GLU A 1 267 ? 13.432 -6.091 -19.011 1.00 94.94 267 GLU A N 1
ATOM 2019 C CA . GLU A 1 267 ? 13.319 -6.678 -20.350 1.00 94.94 267 GLU A CA 1
ATOM 2020 C C . GLU A 1 267 ? 13.587 -5.618 -21.427 1.00 94.94 267 GLU A C 1
ATOM 2022 O O . GLU A 1 267 ? 14.512 -5.774 -22.216 1.00 94.94 267 GLU A O 1
ATOM 2027 N N . LEU A 1 268 ? 12.904 -4.467 -21.365 1.00 94.25 268 LEU A N 1
ATOM 2028 C CA . LEU A 1 268 ? 13.096 -3.361 -22.311 1.00 94.25 268 LEU A CA 1
ATOM 2029 C C . LEU A 1 268 ? 14.513 -2.745 -22.274 1.00 94.25 268 LEU A C 1
ATOM 2031 O O . LEU A 1 268 ? 15.021 -2.301 -23.303 1.00 94.25 268 LEU A O 1
ATOM 2035 N N . ASN A 1 269 ? 15.186 -2.733 -21.118 1.00 93.25 269 ASN A N 1
ATOM 2036 C CA . ASN A 1 269 ? 16.583 -2.290 -21.024 1.00 93.25 269 ASN A CA 1
ATOM 2037 C C . ASN A 1 269 ? 17.568 -3.305 -21.631 1.00 93.25 269 ASN A C 1
ATOM 2039 O O . ASN A 1 269 ? 18.545 -2.889 -22.255 1.00 93.25 269 ASN A O 1
ATOM 2043 N N . GLU A 1 270 ? 17.331 -4.607 -21.450 1.00 96.75 270 GLU A N 1
ATOM 2044 C CA . GLU A 1 270 ? 18.126 -5.684 -22.059 1.00 96.75 270 GLU A CA 1
ATOM 2045 C C . GLU A 1 270 ? 17.952 -5.653 -23.595 1.00 96.75 270 GLU A C 1
ATOM 2047 O O . GLU A 1 270 ? 18.939 -5.607 -24.329 1.00 96.75 270 GLU A O 1
ATOM 2052 N N . ASP A 1 271 ? 16.717 -5.472 -24.073 1.00 96.31 271 ASP A N 1
ATOM 2053 C CA . ASP A 1 271 ? 16.354 -5.246 -25.481 1.00 96.31 271 ASP A CA 1
ATOM 2054 C C . ASP A 1 271 ? 17.097 -4.044 -26.115 1.00 96.31 271 ASP A C 1
ATOM 2056 O O . ASP A 1 271 ? 17.600 -4.105 -27.241 1.00 96.31 271 ASP A O 1
ATOM 2060 N N . ILE A 1 272 ? 17.182 -2.918 -25.394 1.00 95.69 272 ILE A N 1
ATOM 2061 C CA . ILE A 1 272 ? 17.892 -1.709 -25.849 1.00 95.69 272 ILE A CA 1
ATOM 2062 C C . ILE A 1 272 ? 19.416 -1.920 -25.846 1.00 95.69 272 ILE A C 1
ATOM 2064 O O . ILE A 1 272 ? 20.103 -1.376 -26.716 1.00 95.69 272 ILE A O 1
ATOM 2068 N N . ALA A 1 273 ? 19.955 -2.712 -24.915 1.00 97.12 273 ALA A N 1
ATOM 2069 C CA . ALA A 1 273 ? 21.377 -3.050 -24.875 1.00 97.12 273 ALA A CA 1
ATOM 2070 C C . ALA A 1 273 ? 21.789 -3.932 -26.068 1.00 97.12 273 ALA A C 1
ATOM 2072 O O . ALA A 1 273 ? 22.760 -3.605 -26.756 1.00 97.12 273 ALA A O 1
ATOM 2073 N N . ASP A 1 274 ? 21.015 -4.974 -26.382 1.00 97.81 274 ASP A N 1
ATOM 2074 C CA . ASP A 1 274 ? 21.290 -5.875 -27.509 1.00 97.81 274 ASP A CA 1
ATOM 2075 C C . ASP A 1 274 ? 21.188 -5.161 -28.866 1.00 97.81 274 ASP A C 1
ATOM 2077 O O . ASP A 1 274 ? 22.035 -5.357 -29.749 1.00 97.81 274 ASP A O 1
ATOM 2081 N N . MET A 1 275 ? 20.223 -4.248 -29.033 1.00 96.81 275 MET A N 1
ATOM 2082 C CA . MET A 1 275 ? 20.167 -3.388 -30.221 1.00 96.81 275 MET A CA 1
ATOM 2083 C C . MET A 1 275 ? 21.385 -2.457 -30.323 1.00 96.81 275 MET A C 1
ATOM 2085 O O . MET A 1 275 ? 21.931 -2.296 -31.417 1.00 96.81 275 MET A O 1
ATOM 2089 N N . LYS A 1 276 ? 21.852 -1.867 -29.211 1.00 97.25 276 LYS A N 1
ATOM 2090 C CA . LYS A 1 276 ? 23.046 -0.997 -29.193 1.00 97.25 276 LYS A CA 1
ATOM 2091 C C . LYS A 1 276 ? 24.322 -1.774 -29.532 1.00 97.25 276 LYS A C 1
ATOM 2093 O O . LYS A 1 276 ? 25.072 -1.342 -30.406 1.00 97.25 276 LYS A O 1
ATOM 2098 N N . HIS A 1 277 ? 24.510 -2.964 -28.965 1.00 97.50 277 HIS A N 1
ATOM 2099 C CA . HIS A 1 277 ? 25.611 -3.860 -29.329 1.00 97.50 277 HIS A CA 1
ATOM 2100 C C . HIS A 1 277 ? 25.550 -4.283 -30.813 1.00 97.50 277 HIS A C 1
ATOM 2102 O O . HIS A 1 277 ? 26.569 -4.318 -31.509 1.00 97.50 277 HIS A O 1
ATOM 2108 N N . THR A 1 278 ? 24.350 -4.528 -31.350 1.00 97.38 278 THR A N 1
ATOM 2109 C CA . THR A 1 278 ? 24.153 -4.817 -32.782 1.00 97.38 278 THR A CA 1
ATOM 2110 C C . THR A 1 278 ? 24.508 -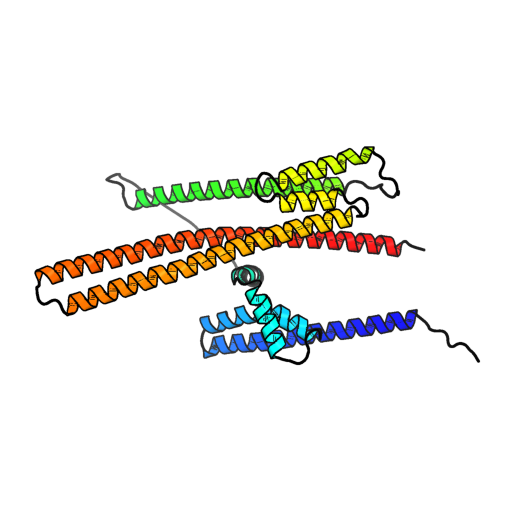3.610 -33.664 1.00 97.38 278 THR A C 1
ATOM 2112 O O . THR A 1 278 ? 25.173 -3.762 -34.692 1.00 97.38 278 THR A O 1
ATOM 2115 N N . PHE A 1 279 ? 24.133 -2.394 -33.255 1.00 97.25 279 PHE A N 1
ATOM 2116 C CA . PHE A 1 279 ? 24.471 -1.138 -33.936 1.00 97.25 279 PHE A CA 1
ATOM 2117 C C . PHE A 1 279 ? 25.983 -0.861 -33.975 1.00 97.25 279 PHE A C 1
ATOM 2119 O O . PHE A 1 279 ? 26.489 -0.396 -34.998 1.00 97.25 279 PHE A O 1
ATOM 2126 N N . GLU A 1 280 ? 26.716 -1.164 -32.901 1.00 97.31 280 GLU A N 1
ATOM 2127 C CA . GLU A 1 280 ? 28.177 -0.996 -32.837 1.00 97.31 280 GLU A CA 1
ATOM 2128 C C . GLU A 1 280 ? 28.923 -1.948 -33.782 1.00 97.31 280 GLU A C 1
ATOM 2130 O O . GLU A 1 280 ? 29.882 -1.543 -34.440 1.00 97.31 280 GLU A O 1
ATOM 2135 N N . ASN A 1 281 ? 28.445 -3.189 -33.911 1.00 97.38 281 ASN A N 1
ATOM 2136 C CA . ASN A 1 281 ? 29.036 -4.198 -34.794 1.00 97.38 281 ASN A CA 1
ATOM 2137 C C . ASN A 1 281 ? 28.626 -4.050 -36.278 1.00 97.38 281 ASN A C 1
ATOM 2139 O O . ASN A 1 281 ? 29.242 -4.660 -37.160 1.00 97.38 281 ASN A O 1
ATOM 2143 N N . THR A 1 282 ? 27.604 -3.245 -36.588 1.00 96.94 282 THR A N 1
ATOM 2144 C CA . THR A 1 282 ? 27.062 -3.104 -37.950 1.00 96.94 282 THR A CA 1
ATOM 2145 C C . THR A 1 282 ? 27.941 -2.208 -38.831 1.00 96.94 282 THR A C 1
ATOM 2147 O O . THR A 1 282 ? 28.075 -1.006 -38.602 1.00 96.94 282 THR A O 1
ATOM 2150 N N . ARG A 1 283 ? 28.516 -2.795 -39.893 1.00 97.25 283 ARG A N 1
ATOM 2151 C CA . ARG A 1 283 ? 29.406 -2.101 -40.848 1.00 97.25 283 ARG A CA 1
ATOM 2152 C C . ARG A 1 283 ? 28.695 -1.406 -42.013 1.00 97.25 283 ARG A C 1
ATOM 2154 O O . ARG A 1 283 ? 29.283 -0.509 -42.608 1.00 97.25 283 ARG A O 1
ATOM 2161 N N . ASP A 1 284 ? 27.477 -1.820 -42.361 1.00 98.00 284 ASP A N 1
ATOM 2162 C CA . ASP A 1 284 ? 26.681 -1.154 -43.399 1.00 98.00 284 ASP A CA 1
ATOM 2163 C C . ASP A 1 284 ? 26.055 0.137 -42.835 1.00 98.00 284 ASP A C 1
ATOM 2165 O O . ASP A 1 284 ? 25.275 0.047 -41.881 1.00 98.00 284 ASP A O 1
ATOM 2169 N N . PRO A 1 285 ? 26.342 1.329 -43.397 1.00 96.44 285 PRO A N 1
ATOM 2170 C CA . PRO A 1 285 ? 25.736 2.573 -42.930 1.00 96.44 285 PRO A CA 1
ATOM 2171 C C . PRO A 1 285 ? 24.203 2.577 -43.040 1.00 96.44 285 PRO A C 1
ATOM 2173 O O . PRO A 1 285 ? 23.555 3.154 -42.170 1.00 96.44 285 PRO A O 1
ATOM 2176 N N . ALA A 1 286 ? 23.607 1.908 -44.036 1.00 96.31 286 ALA A N 1
ATOM 2177 C CA . ALA A 1 286 ? 22.155 1.912 -44.226 1.00 96.31 286 ALA A CA 1
ATOM 2178 C C . ALA A 1 286 ? 21.424 1.057 -43.172 1.00 96.31 286 ALA A C 1
ATOM 2180 O O . ALA A 1 286 ? 20.423 1.490 -42.597 1.00 96.31 286 ALA A O 1
ATOM 2181 N N . ALA A 1 287 ? 21.933 -0.138 -42.859 1.00 96.88 287 ALA A N 1
ATOM 2182 C CA . ALA A 1 287 ? 21.468 -0.926 -41.718 1.00 96.88 287 ALA A CA 1
ATOM 2183 C C . ALA A 1 287 ? 21.717 -0.205 -40.381 1.00 96.88 287 ALA A C 1
ATOM 2185 O O . ALA A 1 287 ? 20.860 -0.232 -39.496 1.00 96.88 287 ALA A O 1
ATOM 2186 N N . ARG A 1 288 ? 22.855 0.487 -40.243 1.00 97.12 288 ARG A N 1
ATOM 2187 C CA . ARG A 1 288 ? 23.217 1.215 -39.021 1.00 97.12 288 ARG A CA 1
ATOM 2188 C C . ARG A 1 288 ? 22.291 2.405 -38.737 1.00 97.12 288 ARG A C 1
ATOM 2190 O O . ARG A 1 288 ? 21.908 2.604 -37.587 1.00 97.12 288 ARG A O 1
ATOM 2197 N N . GLU A 1 289 ? 21.878 3.151 -39.760 1.00 97.19 289 GLU A N 1
ATOM 2198 C CA . GLU A 1 289 ? 20.878 4.223 -39.634 1.00 97.19 289 GLU A CA 1
ATOM 2199 C C . GLU A 1 289 ? 19.503 3.679 -39.203 1.00 97.19 289 GLU A C 1
ATOM 2201 O O . GLU A 1 289 ? 18.860 4.234 -38.310 1.00 97.19 289 GLU A O 1
ATOM 2206 N N . ARG A 1 290 ? 19.074 2.539 -39.765 1.00 97.75 290 ARG A N 1
ATOM 2207 C CA . ARG A 1 290 ? 17.822 1.870 -39.361 1.00 97.75 290 ARG A CA 1
ATOM 2208 C C . ARG A 1 290 ? 17.849 1.447 -37.892 1.00 97.75 290 ARG A C 1
ATOM 2210 O O . ARG A 1 290 ? 16.883 1.710 -37.180 1.00 97.75 290 ARG A O 1
ATOM 2217 N N . LEU A 1 291 ? 18.955 0.854 -37.435 1.00 97.00 291 LEU A N 1
ATOM 2218 C CA . LEU A 1 291 ? 19.140 0.477 -36.030 1.00 97.00 291 LEU A CA 1
ATOM 2219 C C . LEU A 1 291 ? 19.139 1.701 -35.102 1.00 97.00 291 LEU A C 1
ATOM 2221 O O . LEU A 1 291 ? 18.495 1.654 -34.060 1.00 97.00 291 LEU A O 1
ATOM 2225 N N . ALA A 1 292 ? 19.775 2.815 -35.482 1.00 97.38 292 ALA A N 1
ATOM 2226 C CA . ALA A 1 292 ? 19.737 4.050 -34.689 1.00 97.38 292 ALA A CA 1
ATOM 2227 C C . ALA A 1 292 ? 18.304 4.574 -34.488 1.00 97.38 292 ALA A C 1
ATOM 2229 O O . ALA A 1 292 ? 17.932 4.953 -33.376 1.00 97.38 292 ALA A O 1
ATOM 2230 N N . ASN A 1 293 ? 17.489 4.553 -35.546 1.00 97.19 293 ASN A N 1
ATOM 2231 C CA . ASN A 1 293 ? 16.093 4.984 -35.482 1.00 97.19 293 ASN A CA 1
ATOM 2232 C C . ASN A 1 293 ? 15.223 4.015 -34.656 1.00 97.19 293 ASN A C 1
ATOM 2234 O O . ASN A 1 293 ? 14.363 4.467 -33.907 1.00 97.19 293 ASN A O 1
ATOM 2238 N N . GLN A 1 294 ? 15.477 2.702 -34.725 1.00 96.94 294 GLN A N 1
ATOM 2239 C CA . GLN A 1 294 ? 14.803 1.700 -33.881 1.00 96.94 294 GLN A CA 1
ATOM 2240 C C . GLN A 1 294 ? 15.180 1.820 -32.398 1.00 96.94 294 GLN A C 1
ATOM 2242 O O . GLN A 1 294 ? 14.305 1.725 -31.539 1.00 96.94 294 GLN A O 1
ATOM 2247 N N . ILE A 1 295 ? 16.457 2.074 -32.093 1.00 96.44 295 ILE A N 1
ATOM 2248 C CA . ILE A 1 295 ? 16.929 2.335 -30.727 1.00 96.44 295 ILE A CA 1
ATOM 2249 C C . ILE A 1 295 ? 16.238 3.580 -30.172 1.00 96.44 295 ILE A C 1
ATOM 2251 O O . ILE A 1 295 ? 15.646 3.499 -29.101 1.00 96.44 295 ILE A O 1
ATOM 2255 N N . ARG A 1 296 ? 16.235 4.698 -30.916 1.00 97.00 296 ARG A N 1
ATOM 2256 C CA . ARG A 1 296 ? 15.553 5.926 -30.481 1.00 97.00 296 ARG A CA 1
ATOM 2257 C C . ARG A 1 296 ? 14.063 5.689 -30.224 1.00 97.00 296 ARG A C 1
ATOM 2259 O O . ARG A 1 296 ? 13.584 6.075 -29.167 1.00 97.00 296 ARG A O 1
ATOM 2266 N N . ALA A 1 297 ? 13.365 5.003 -31.130 1.00 95.81 297 ALA A N 1
ATOM 2267 C CA . ALA A 1 297 ? 11.943 4.707 -30.963 1.00 95.81 297 ALA A CA 1
ATOM 2268 C C . ALA A 1 297 ? 11.653 3.865 -29.702 1.00 95.81 297 ALA A C 1
ATOM 2270 O O . ALA A 1 297 ? 10.709 4.176 -28.984 1.00 95.81 297 ALA A O 1
ATOM 2271 N N . LYS A 1 298 ? 12.478 2.852 -29.377 1.00 95.00 298 LYS A N 1
ATOM 2272 C CA . LYS A 1 298 ? 12.333 2.114 -28.103 1.00 95.00 298 LYS A CA 1
ATOM 2273 C C . LYS A 1 298 ? 12.735 2.935 -26.875 1.00 95.00 298 LYS A C 1
ATOM 2275 O O . LYS A 1 298 ? 12.219 2.672 -25.797 1.00 95.00 298 LYS A O 1
ATOM 2280 N N . GLU A 1 299 ? 13.652 3.895 -26.993 1.00 94.69 299 GLU A N 1
ATOM 2281 C CA . GLU A 1 299 ? 13.992 4.789 -25.876 1.00 94.69 299 GLU A CA 1
ATOM 2282 C C . GLU A 1 299 ? 12.876 5.809 -25.597 1.00 94.69 299 GLU A C 1
ATOM 2284 O O . GLU A 1 299 ? 12.573 6.050 -24.433 1.00 94.69 299 GLU A O 1
ATOM 2289 N N . GLU A 1 300 ? 12.206 6.318 -26.634 1.00 93.75 300 GLU A N 1
ATOM 2290 C CA . GLU A 1 300 ? 11.006 7.162 -26.515 1.00 93.75 300 GLU A CA 1
ATOM 2291 C C . GLU A 1 300 ? 9.814 6.372 -25.926 1.00 93.75 300 GLU A C 1
ATOM 2293 O O . GLU A 1 300 ? 9.177 6.830 -24.977 1.00 93.75 300 GLU A O 1
ATOM 2298 N N . ASP A 1 301 ? 9.567 5.144 -26.400 1.00 89.62 301 ASP A N 1
ATOM 2299 C CA . ASP A 1 301 ? 8.529 4.230 -25.880 1.00 89.62 301 ASP A CA 1
ATOM 2300 C C . ASP A 1 301 ? 8.792 3.781 -24.425 1.00 89.62 301 ASP A C 1
ATOM 2302 O O . ASP A 1 301 ? 7.880 3.712 -23.595 1.00 89.62 301 ASP A O 1
ATOM 2306 N N . ARG A 1 302 ? 10.061 3.551 -24.055 1.00 90.94 302 ARG A N 1
ATOM 2307 C CA . ARG A 1 302 ? 10.466 3.277 -22.663 1.00 90.94 302 ARG A CA 1
ATOM 2308 C C . ARG A 1 302 ? 10.095 4.426 -21.732 1.00 90.94 302 ARG A C 1
ATOM 2310 O O . ARG A 1 302 ? 9.664 4.168 -20.611 1.00 90.94 302 ARG A O 1
ATOM 2317 N N . ASP A 1 303 ? 10.298 5.664 -22.164 1.00 86.50 303 ASP A N 1
ATOM 2318 C CA . ASP A 1 303 ? 10.112 6.821 -21.292 1.00 86.50 303 ASP A CA 1
ATOM 2319 C C . ASP A 1 303 ? 8.615 7.177 -21.169 1.00 86.50 303 ASP A C 1
ATOM 2321 O O . ASP A 1 303 ? 8.143 7.370 -20.048 1.00 86.50 303 ASP A O 1
ATOM 2325 N N . LEU A 1 304 ? 7.830 7.067 -22.253 1.00 83.56 304 LEU A N 1
ATOM 2326 C CA . LEU A 1 304 ? 6.355 7.125 -22.208 1.00 83.56 304 LEU A CA 1
ATOM 2327 C C . LEU A 1 304 ? 5.755 6.048 -21.288 1.00 83.56 304 LEU A C 1
ATOM 2329 O O . LEU A 1 304 ? 4.990 6.352 -20.371 1.00 83.56 304 LEU A O 1
ATOM 2333 N N . THR A 1 305 ? 6.151 4.782 -21.466 1.00 84.75 305 THR A N 1
ATOM 2334 C CA . THR A 1 305 ? 5.653 3.684 -20.619 1.00 84.75 305 THR A CA 1
ATOM 2335 C C . THR A 1 305 ? 6.151 3.762 -19.174 1.00 84.75 305 THR A C 1
ATOM 2337 O O . THR A 1 305 ? 5.631 3.046 -18.319 1.00 84.75 305 THR A O 1
ATOM 2340 N N . VAL A 1 306 ? 7.142 4.600 -18.847 1.00 84.31 306 VAL A N 1
ATOM 2341 C CA . VAL A 1 306 ? 7.507 4.912 -17.455 1.00 84.31 306 VAL A CA 1
ATOM 2342 C C . VAL A 1 306 ? 6.552 5.941 -16.849 1.00 84.31 306 VAL A C 1
ATOM 2344 O O . VAL A 1 306 ? 6.173 5.758 -15.691 1.00 84.31 306 VAL A O 1
ATOM 2347 N N . GLU A 1 307 ? 6.115 6.956 -17.599 1.00 84.81 307 GLU A N 1
ATOM 2348 C CA . GLU A 1 307 ? 5.164 7.968 -17.114 1.00 84.81 307 GLU A CA 1
ATOM 2349 C C . GLU A 1 307 ? 3.790 7.351 -16.797 1.00 84.81 307 GLU A C 1
ATOM 2351 O O . GLU A 1 307 ? 3.345 7.438 -15.651 1.00 84.81 307 GLU A O 1
ATOM 2356 N N . GLU A 1 308 ? 3.183 6.597 -17.723 1.00 87.44 308 GLU A N 1
ATOM 2357 C CA . GLU A 1 308 ? 1.904 5.890 -17.490 1.00 87.44 308 GLU A CA 1
ATOM 2358 C C . GLU A 1 308 ? 1.969 4.955 -16.260 1.00 87.44 308 GLU A C 1
ATOM 2360 O O . GLU A 1 308 ? 1.058 4.882 -15.427 1.00 87.44 308 GLU A O 1
ATOM 2365 N N . ARG A 1 309 ? 3.102 4.254 -16.102 1.00 83.00 309 ARG A N 1
ATOM 2366 C CA . ARG A 1 309 ? 3.385 3.368 -14.958 1.00 83.00 309 ARG A CA 1
ATOM 2367 C C . ARG A 1 309 ? 3.618 4.118 -13.646 1.00 83.00 309 ARG A C 1
ATOM 2369 O O . ARG A 1 309 ? 3.544 3.490 -12.585 1.00 83.00 309 ARG A O 1
ATOM 2376 N N . MET A 1 310 ? 3.940 5.409 -13.689 1.00 81.19 310 MET A N 1
ATOM 2377 C CA . MET A 1 310 ? 4.032 6.266 -12.509 1.00 81.19 310 MET A CA 1
ATOM 2378 C C . MET A 1 310 ? 2.672 6.866 -12.153 1.00 81.19 310 MET A C 1
ATOM 2380 O O . MET A 1 310 ? 2.328 6.833 -10.973 1.00 81.19 310 MET A O 1
ATOM 2384 N N . GLU A 1 311 ? 1.863 7.289 -13.129 1.00 88.38 311 GLU A N 1
ATOM 2385 C CA . GLU A 1 311 ? 0.490 7.762 -12.892 1.00 88.38 311 GLU A CA 1
ATOM 2386 C C . GLU A 1 311 ? -0.388 6.672 -12.258 1.00 88.38 311 GLU A C 1
ATOM 2388 O O . GLU A 1 311 ? -0.928 6.875 -11.171 1.00 88.38 311 GLU A O 1
ATOM 2393 N N . SER A 1 312 ? -0.428 5.468 -12.842 1.00 85.50 312 SER A N 1
ATOM 2394 C CA . SER A 1 312 ? -1.195 4.333 -12.296 1.00 85.50 312 SER A CA 1
ATOM 2395 C C . SER A 1 312 ? -0.787 3.964 -10.857 1.00 85.50 312 SER A C 1
ATOM 2397 O O . SER A 1 312 ? -1.625 3.605 -10.026 1.00 85.50 312 SER A O 1
ATOM 2399 N N . ARG A 1 313 ? 0.504 4.092 -10.516 1.00 87.50 313 ARG A N 1
ATOM 2400 C CA . ARG A 1 313 ? 0.996 3.844 -9.148 1.00 87.50 313 ARG A CA 1
ATOM 2401 C C . ARG A 1 313 ? 0.740 5.016 -8.201 1.00 87.50 313 ARG A C 1
ATOM 2403 O O . ARG A 1 313 ? 0.614 4.777 -7.003 1.00 87.50 313 ARG A O 1
ATOM 2410 N N . ALA A 1 314 ? 0.660 6.245 -8.707 1.00 88.56 314 ALA A N 1
ATOM 2411 C CA . ALA A 1 314 ? 0.272 7.415 -7.929 1.00 88.56 314 ALA A CA 1
ATOM 2412 C C . ALA A 1 314 ? -1.221 7.371 -7.571 1.00 88.56 314 ALA A 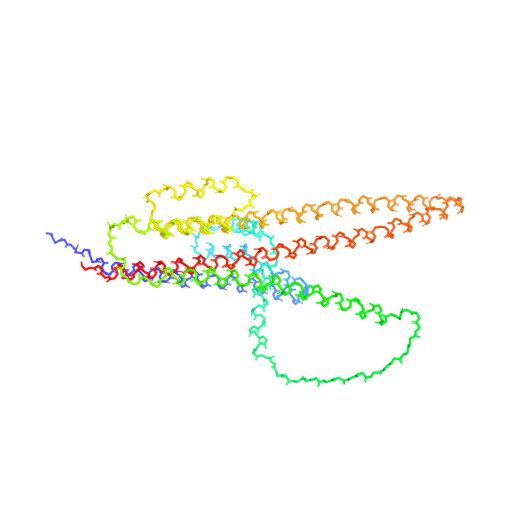C 1
ATOM 2414 O O . ALA A 1 314 ? -1.566 7.633 -6.422 1.00 88.56 314 ALA A O 1
ATOM 2415 N N . GLU A 1 315 ? -2.086 6.954 -8.501 1.00 91.00 315 GLU A N 1
ATOM 2416 C CA . GLU A 1 315 ? -3.519 6.778 -8.242 1.00 91.00 315 GLU A CA 1
ATOM 2417 C C . GLU A 1 315 ? -3.770 5.703 -7.173 1.00 91.00 315 GLU A C 1
ATOM 2419 O O . GLU A 1 315 ? -4.406 5.982 -6.156 1.00 91.00 315 GLU A O 1
ATOM 2424 N N . LEU A 1 316 ? -3.189 4.505 -7.328 1.00 85.44 316 LEU A N 1
ATOM 2425 C CA . LEU A 1 316 ? -3.279 3.439 -6.320 1.00 85.44 316 LEU A CA 1
ATOM 2426 C C . LEU A 1 316 ? -2.715 3.869 -4.951 1.00 85.44 316 LEU A C 1
ATOM 2428 O O . LEU A 1 316 ? -3.223 3.445 -3.913 1.00 85.44 316 LEU A O 1
ATOM 2432 N N . ALA A 1 317 ? -1.692 4.730 -4.920 1.00 87.69 317 ALA A N 1
ATOM 2433 C CA . ALA A 1 317 ? -1.163 5.291 -3.677 1.00 87.69 317 ALA A CA 1
ATOM 2434 C C . ALA A 1 317 ? -2.086 6.361 -3.056 1.00 87.69 317 ALA A C 1
ATOM 2436 O O . ALA A 1 317 ? -2.188 6.426 -1.830 1.00 87.69 317 ALA A O 1
ATOM 2437 N N . GLU A 1 318 ? -2.786 7.172 -3.860 1.00 92.44 318 GLU A N 1
ATOM 2438 C CA . GLU A 1 318 ? -3.811 8.109 -3.377 1.00 92.44 318 GLU A CA 1
ATOM 2439 C C . GLU A 1 318 ? -5.025 7.349 -2.811 1.00 92.44 318 GLU A C 1
ATOM 2441 O O . GLU A 1 318 ? -5.475 7.655 -1.705 1.00 92.44 318 GLU A O 1
ATOM 2446 N N . GLN A 1 319 ? -5.488 6.296 -3.496 1.00 88.38 319 GLN A N 1
ATOM 2447 C CA . GLN A 1 319 ? -6.547 5.401 -3.010 1.00 88.38 319 GLN A CA 1
ATOM 2448 C C . GLN A 1 319 ? -6.153 4.722 -1.683 1.00 88.38 319 GLN A C 1
ATOM 2450 O O . GLN A 1 319 ? -6.887 4.826 -0.697 1.00 88.38 319 GLN A O 1
ATOM 2455 N N . LEU A 1 320 ? -4.959 4.116 -1.611 1.00 88.81 320 LEU A N 1
ATOM 2456 C CA . LEU A 1 320 ? -4.429 3.490 -0.392 1.00 88.81 320 LEU A CA 1
ATOM 2457 C C . LEU A 1 320 ? -4.300 4.489 0.772 1.00 88.81 320 LEU A C 1
ATOM 2459 O O . LEU A 1 320 ? -4.628 4.153 1.910 1.00 88.81 320 LEU A O 1
ATOM 2463 N N . LYS A 1 321 ? -3.865 5.728 0.503 1.00 88.69 321 LYS A N 1
ATOM 2464 C CA . LYS A 1 321 ? -3.790 6.795 1.513 1.00 88.69 321 LYS A CA 1
ATOM 2465 C C . LYS A 1 321 ? -5.175 7.163 2.055 1.00 88.69 321 LYS A C 1
ATOM 2467 O O . LYS A 1 321 ? -5.329 7.288 3.268 1.00 88.69 321 LYS A O 1
ATOM 2472 N N . ASN A 1 322 ? -6.173 7.311 1.184 1.00 89.75 322 ASN A N 1
ATOM 2473 C CA . ASN A 1 322 ? -7.544 7.629 1.591 1.00 89.75 322 ASN A CA 1
ATOM 2474 C C . ASN A 1 322 ? -8.154 6.490 2.436 1.00 89.75 322 ASN A C 1
ATOM 2476 O O . ASN A 1 322 ? -8.795 6.752 3.454 1.00 89.75 322 ASN A O 1
ATOM 2480 N N . ALA A 1 323 ? -7.893 5.229 2.072 1.00 81.94 323 ALA A N 1
ATOM 2481 C CA . ALA A 1 323 ? -8.316 4.062 2.847 1.00 81.94 323 ALA A CA 1
ATOM 2482 C C . ALA A 1 323 ? -7.637 3.985 4.229 1.00 81.94 323 ALA A C 1
ATOM 2484 O O . ALA A 1 323 ? -8.307 3.734 5.230 1.00 81.94 323 ALA A O 1
ATOM 2485 N N . LEU A 1 324 ? -6.329 4.265 4.307 1.00 83.31 324 LEU A N 1
ATOM 2486 C CA . LEU A 1 324 ? -5.593 4.357 5.574 1.00 83.31 324 LEU A CA 1
ATOM 2487 C C . LEU A 1 324 ? -6.127 5.474 6.483 1.00 83.31 324 LEU A C 1
ATOM 2489 O O . LEU A 1 324 ? -6.258 5.259 7.688 1.00 83.31 324 LEU A O 1
ATOM 2493 N N . GLN A 1 325 ? -6.476 6.639 5.924 1.00 88.00 325 GLN A N 1
ATOM 2494 C CA . GLN A 1 325 ? -7.088 7.726 6.693 1.00 88.00 325 GLN A CA 1
ATOM 2495 C C . GLN A 1 325 ? -8.439 7.288 7.281 1.00 88.00 325 GLN A C 1
ATOM 2497 O O . GLN A 1 325 ? -8.624 7.363 8.495 1.00 88.00 325 GLN A O 1
ATOM 2502 N N . LYS A 1 326 ? -9.341 6.744 6.450 1.00 83.62 326 LYS A N 1
ATOM 2503 C CA . LYS A 1 326 ? -10.651 6.240 6.896 1.00 83.62 326 LYS A CA 1
ATOM 2504 C C . LYS A 1 326 ? -10.509 5.161 7.979 1.00 83.62 326 LYS A C 1
ATOM 2506 O O . LYS A 1 326 ? -11.236 5.175 8.967 1.00 83.62 326 LYS A O 1
ATOM 2511 N N . LEU A 1 327 ? -9.544 4.251 7.834 1.00 82.75 327 LEU A N 1
ATOM 2512 C CA . LEU A 1 327 ? -9.260 3.217 8.831 1.00 82.75 327 LEU A CA 1
ATOM 2513 C C . LEU A 1 327 ? -8.796 3.808 10.176 1.00 82.75 327 LEU A C 1
ATOM 2515 O O . LEU A 1 327 ? -9.212 3.315 11.224 1.00 82.75 327 LEU A O 1
ATOM 2519 N N . SER A 1 328 ? -7.981 4.867 10.154 1.00 84.62 328 SER A N 1
ATOM 2520 C CA . SER A 1 328 ? -7.541 5.591 11.357 1.00 84.62 328 SER A CA 1
ATOM 2521 C C . SER A 1 328 ? -8.715 6.272 12.073 1.00 84.62 328 SER A C 1
ATOM 2523 O O . SER A 1 328 ? -8.915 6.076 13.272 1.00 84.62 328 SER A O 1
ATOM 2525 N N . GLU A 1 329 ? -9.564 6.985 11.325 1.00 83.81 329 GLU A N 1
ATOM 2526 C CA . GLU A 1 329 ? -10.783 7.624 11.846 1.00 83.81 329 GLU A CA 1
ATOM 2527 C C . GLU A 1 329 ? -11.727 6.595 12.499 1.00 83.81 329 GLU A C 1
ATOM 2529 O O . GLU A 1 329 ? -12.257 6.824 13.589 1.00 83.81 329 GLU A O 1
ATOM 2534 N N . MET A 1 330 ? -11.878 5.412 11.892 1.00 81.19 330 MET A N 1
ATOM 2535 C CA . MET A 1 330 ? -12.665 4.312 12.462 1.00 81.19 330 MET A CA 1
ATOM 2536 C C . MET A 1 330 ? -12.048 3.708 13.733 1.00 81.19 330 MET A C 1
ATOM 2538 O O . MET A 1 330 ? -12.781 3.357 14.660 1.00 81.19 330 MET A O 1
ATOM 2542 N N . GLN A 1 331 ? -10.719 3.597 13.811 1.00 82.31 331 GLN A N 1
ATOM 2543 C CA . GLN A 1 331 ? -10.028 3.142 15.023 1.00 82.31 331 GLN A CA 1
ATOM 2544 C C . GLN A 1 331 ? -10.170 4.155 16.168 1.00 82.31 331 GLN A C 1
ATOM 2546 O O . GLN A 1 331 ? -10.418 3.758 17.308 1.00 82.31 331 GLN A O 1
ATOM 2551 N N . GLN A 1 332 ? -10.102 5.456 15.868 1.00 85.62 332 GLN A N 1
ATOM 2552 C CA . GLN A 1 332 ? -10.369 6.515 16.842 1.00 85.62 332 GLN A CA 1
ATOM 2553 C C . GLN A 1 332 ? -11.825 6.474 17.336 1.00 85.62 332 GLN A C 1
ATOM 2555 O O . GLN A 1 332 ? -12.063 6.555 18.541 1.00 85.62 332 GLN A O 1
ATOM 2560 N N . ALA A 1 333 ? -12.796 6.267 16.439 1.00 80.50 333 ALA A N 1
ATOM 2561 C CA . ALA A 1 333 ? -14.201 6.109 16.813 1.00 80.50 333 ALA A CA 1
ATOM 2562 C C . ALA A 1 333 ? -14.431 4.902 17.745 1.00 80.50 333 ALA A C 1
ATOM 2564 O O . ALA A 1 333 ? -15.130 5.034 18.750 1.00 80.50 333 ALA A O 1
ATOM 2565 N N . LEU A 1 334 ? -13.802 3.749 17.473 1.00 81.25 334 LEU A N 1
ATOM 2566 C CA . LEU A 1 334 ? -13.862 2.587 18.371 1.00 81.25 334 LEU A CA 1
ATOM 2567 C C . LEU A 1 334 ? -13.224 2.883 19.740 1.00 81.25 334 LEU A C 1
ATOM 2569 O O . LEU A 1 334 ? -13.788 2.507 20.765 1.00 81.25 334 LEU A O 1
ATOM 2573 N N . SER A 1 335 ? -12.080 3.573 19.767 1.00 84.00 335 SER A N 1
ATOM 2574 C CA . SER A 1 335 ? -11.417 3.982 21.014 1.00 84.00 335 SER A CA 1
ATOM 2575 C C . SER A 1 335 ? -12.336 4.851 21.881 1.00 84.00 335 SER A C 1
ATOM 2577 O O . SER A 1 335 ? -12.511 4.579 23.068 1.00 84.00 335 SER A O 1
ATOM 2579 N N . ASN A 1 336 ? -13.015 5.832 21.277 1.00 84.94 336 ASN A N 1
ATOM 2580 C CA . ASN A 1 336 ? -13.980 6.685 21.973 1.00 84.94 336 ASN A CA 1
ATOM 2581 C C . ASN A 1 336 ? -15.138 5.868 22.578 1.00 84.94 336 ASN A C 1
ATOM 2583 O O . ASN A 1 336 ? -15.437 6.028 23.759 1.00 84.94 336 ASN A O 1
ATOM 2587 N N . VAL A 1 337 ? -15.737 4.946 21.810 1.00 79.88 337 VAL A N 1
ATOM 2588 C CA . VAL A 1 337 ? -16.819 4.064 22.295 1.00 79.88 337 VAL A CA 1
ATOM 2589 C C . VAL A 1 337 ? -16.356 3.199 23.473 1.00 79.88 337 VAL A C 1
ATOM 2591 O O . VAL A 1 337 ? -17.064 3.108 24.477 1.00 79.88 337 VAL A O 1
ATOM 2594 N N . LEU A 1 338 ? -15.161 2.606 23.390 1.00 80.19 338 LEU A N 1
ATOM 2595 C CA . LEU A 1 338 ? -14.588 1.791 24.468 1.00 80.19 338 LEU A CA 1
ATOM 2596 C C . LEU A 1 338 ? -14.310 2.611 25.736 1.00 80.19 338 LEU A C 1
ATOM 2598 O O . LEU A 1 338 ? -14.571 2.131 26.840 1.00 80.19 338 LEU A O 1
ATOM 2602 N N . ASN A 1 339 ? -13.836 3.851 25.596 1.00 85.44 339 ASN A N 1
ATOM 2603 C CA . ASN A 1 339 ? -13.611 4.747 26.731 1.00 85.44 339 ASN A CA 1
ATOM 2604 C C . ASN A 1 339 ? -14.932 5.119 27.418 1.00 85.44 339 ASN A C 1
ATOM 2606 O O . ASN A 1 339 ? -15.044 4.964 28.633 1.00 85.44 339 ASN A O 1
ATOM 2610 N N . THR A 1 340 ? -15.968 5.502 26.662 1.00 85.56 340 THR A N 1
ATOM 2611 C CA . THR A 1 340 ? -17.298 5.788 27.230 1.00 85.56 340 THR A CA 1
ATOM 2612 C C . THR A 1 340 ? -17.908 4.554 27.909 1.00 85.56 340 THR A C 1
ATOM 2614 O O . THR A 1 340 ? -18.467 4.668 29.003 1.00 85.56 340 THR A O 1
ATOM 2617 N N . GLN A 1 341 ? -17.758 3.354 27.330 1.00 79.25 341 GLN A N 1
ATOM 2618 C CA . GLN A 1 341 ? -18.172 2.097 27.972 1.00 79.25 341 GLN A CA 1
ATOM 2619 C C . GLN A 1 341 ? -17.408 1.837 29.283 1.00 79.25 341 GLN A C 1
ATOM 2621 O O . GLN A 1 341 ? -18.023 1.473 30.287 1.00 79.25 341 GLN A O 1
ATOM 2626 N N . HIS A 1 342 ? -16.091 2.067 29.310 1.00 82.06 342 HIS A N 1
ATOM 2627 C CA . HIS A 1 342 ? -15.270 1.910 30.512 1.00 82.06 342 HIS A CA 1
ATOM 2628 C C . HIS A 1 342 ? -15.661 2.901 31.619 1.00 82.06 342 HIS A C 1
ATOM 2630 O O . HIS A 1 342 ? -15.866 2.494 32.763 1.00 82.06 342 HIS A O 1
ATOM 2636 N N . GLU A 1 343 ? -15.824 4.185 31.291 1.00 88.19 343 GLU A N 1
ATOM 2637 C CA . GLU A 1 343 ? -16.278 5.214 32.235 1.00 88.19 343 GLU A CA 1
ATOM 2638 C C . GLU A 1 343 ? -17.667 4.893 32.802 1.00 88.19 343 GLU A C 1
ATOM 2640 O O . GLU A 1 343 ? -17.866 4.961 34.018 1.00 88.19 343 GLU A O 1
ATOM 2645 N N . THR A 1 344 ? -18.599 4.452 31.950 1.00 85.50 344 THR A N 1
ATOM 2646 C CA . THR A 1 344 ? -19.948 4.028 32.361 1.00 85.50 344 THR A CA 1
ATOM 2647 C C . THR A 1 344 ? -19.892 2.835 33.319 1.00 85.50 344 THR A C 1
ATOM 2649 O O . THR A 1 344 ? -20.515 2.865 34.384 1.00 85.50 344 THR A O 1
ATOM 2652 N N . ALA A 1 345 ? -19.098 1.805 33.000 1.00 78.94 345 ALA A N 1
ATOM 2653 C CA . ALA A 1 345 ? -18.921 0.634 33.858 1.00 78.94 345 ALA A CA 1
ATOM 2654 C C . ALA A 1 345 ? -18.281 0.996 35.212 1.00 78.94 345 ALA A C 1
ATOM 2656 O O . ALA A 1 345 ? -18.752 0.555 36.262 1.00 78.94 345 ALA A O 1
ATOM 2657 N N . MET A 1 346 ? -17.256 1.851 35.217 1.00 87.62 346 MET A N 1
ATOM 2658 C CA . MET A 1 346 ? -16.611 2.336 36.444 1.00 87.62 346 MET A CA 1
ATOM 2659 C C . MET A 1 346 ? -17.552 3.212 37.284 1.00 87.62 346 MET A C 1
ATOM 2661 O O . MET A 1 346 ? -17.521 3.144 38.514 1.00 87.62 346 MET A O 1
ATOM 2665 N N . GLY A 1 347 ? -18.427 3.993 36.645 1.00 89.88 347 GLY A N 1
ATOM 2666 C CA . GLY A 1 347 ? -19.510 4.725 37.302 1.00 89.88 347 GLY A CA 1
ATOM 2667 C C . GLY A 1 347 ? -20.529 3.795 37.965 1.00 89.88 347 GLY A C 1
ATOM 2668 O O . GLY A 1 347 ? -20.884 4.005 39.124 1.00 89.88 347 GLY A O 1
ATOM 2669 N N . ALA A 1 348 ? -20.945 2.727 37.278 1.00 87.50 348 ALA A N 1
ATOM 2670 C CA . ALA A 1 348 ? -21.843 1.716 37.833 1.00 87.50 348 ALA A CA 1
ATOM 2671 C C . ALA A 1 348 ? -21.216 0.982 39.034 1.00 87.50 348 ALA A C 1
ATOM 2673 O O . ALA A 1 348 ? -21.843 0.894 40.088 1.00 87.50 348 ALA A O 1
ATOM 2674 N N . ILE A 1 349 ? -19.958 0.534 38.917 1.00 85.31 349 ILE A N 1
ATOM 2675 C CA . ILE A 1 349 ? -19.223 -0.162 39.990 1.00 85.31 349 ILE A CA 1
ATOM 2676 C C . ILE A 1 349 ? -19.118 0.703 41.256 1.00 85.31 349 ILE A C 1
ATOM 2678 O O . ILE A 1 349 ? -19.354 0.204 42.354 1.00 85.31 349 ILE A O 1
ATOM 2682 N N . ARG A 1 350 ? -18.833 2.009 41.122 1.00 88.31 350 ARG A N 1
ATOM 2683 C CA . ARG A 1 350 ? -18.758 2.956 42.258 1.00 88.31 350 ARG A CA 1
ATOM 2684 C C . ARG A 1 350 ? -20.077 3.134 43.021 1.00 88.31 350 ARG A C 1
ATOM 2686 O O . ARG A 1 350 ? -20.045 3.611 44.153 1.00 88.31 350 ARG A O 1
ATOM 2693 N N . ASN A 1 351 ? -21.213 2.792 42.413 1.00 89.69 351 ASN A N 1
ATOM 2694 C CA . ASN A 1 351 ? -22.542 2.937 43.012 1.00 89.69 351 ASN A CA 1
ATOM 2695 C C . ASN A 1 351 ? -23.055 1.657 43.698 1.00 89.69 351 ASN A C 1
ATOM 2697 O O . ASN A 1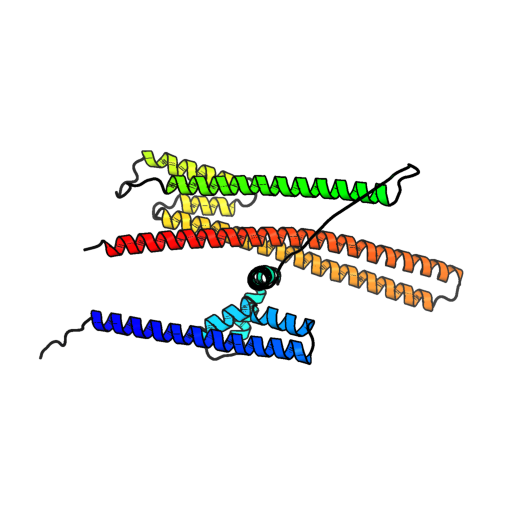 351 ? -24.110 1.695 44.333 1.00 89.69 351 ASN A O 1
ATOM 2701 N N . ILE A 1 352 ? -22.320 0.542 43.611 1.00 88.06 352 ILE A N 1
ATOM 2702 C CA . ILE A 1 352 ? -22.614 -0.678 44.374 1.00 88.06 352 ILE A CA 1
ATOM 2703 C C . ILE A 1 352 ? -22.238 -0.435 45.847 1.00 88.06 352 ILE A C 1
ATOM 2705 O O . ILE A 1 352 ? -21.138 0.034 46.141 1.00 88.06 352 ILE A O 1
ATOM 2709 N N . ARG A 1 353 ? -23.166 -0.729 46.766 1.00 69.19 353 ARG A N 1
ATOM 2710 C CA . ARG A 1 353 ? -23.029 -0.573 48.226 1.00 69.19 353 ARG A CA 1
ATOM 2711 C C . ARG A 1 353 ? -23.151 -1.910 48.945 1.00 69.19 353 ARG A C 1
ATOM 2713 O O . ARG A 1 353 ? -23.950 -2.740 48.460 1.00 69.19 353 ARG A O 1
#

Sequence (353 aa):
MARDGFDGISFLNDLGKAATRQWERSVKELRDGLGTDMDRAIDKTKNEGLLQGAIEVFDVFSPGNLTGEVADAFNLIPEDPGLKEMISGGVNLGCGGPIGIGLALKDAFDAVAACTSPNPGAVANMPSAAQTPMSPEEAKHRAMEEAKARAAERVREKVAAAEDHVAINRFLDHLGDRDGYCGCGFDDSVGLSKRKLMERLRELFGEGKTDKADAEIDRLLANKNLCFEDLIFLLMRKVIQQGQDEVKGMAGELRRVGEKNRGDRRELNEDIADMKHTFENTRDPAARERLANQIRAKEEDRDLTVEERMESRAELAEQLKNALQKLSEMQQALSNVLNTQHETAMGAIRNIR